Protein AF-A0A6B3UJF8-F1 (afdb_monomer)

Sequence (338 aa):
MAQHDQTGGELGIPAWPFEKPMLRPRAAAPSSARAKHLLMGGAALAVLAGAGLPNAAHAADCTSPTGQVVFDQNGGGGGDGGDYPAQGGDGDGGDAGGTINTSASNIAAGGACKSAVFATSNGGDGGDGGLGFTLFIPPFVIIPVGFGGDGGRGGDGGDIYLTTSGTLSASGEGGHGVHAQSLAGDGGDGGTGAGVYGEGGDGKRGGVGGDITLTNSATITTASDKGQGIFAHTSGGYGGSGGSGLGIGGVGGNGDGAGAGGAINIDHSGSITTQGRTANGILALSVGGFGGSGGAGGGLVAFGGDATSAGDGGAIDVDILAGGSITTNGQFSYGVLA

Radius of gyration: 27.99 Å; Cα contacts (8 Å, |Δi|>4): 1391; chains: 1; bounding box: 87×77×68 Å

Foldseek 3Di:
DDDDDDDDDDDDDDDDDDDDDDDDDDPDDPDDDDDDDDDDDDDDPPPPPVPDPDDPVLVVFQPDDDWEDEAFQEWEEWAAWEADEQETGETAEWAFFEEAADEDEDTADETAQGANYAYFGETYATYAWYKHEWDDDPPDDTRQKIETHETYEWYAWYEYHYEYAYEFEYEHALYESYEHETEIYAWYAWYWMDGQWTETHETAEIHATYEYEYEYAYEFEYEEANHAHYEAETEWHEWYAWYWGEHQWTETHATFEIYFTYEYAYHFQHEFEYEYAQHEHYEHDFYWYATYHWYWTDHVHTYTYYIDGTYYGYHYHHHQDHNGYFYYNYHPYYHYDD

Mean predicted aligned error: 11.88 Å

Structure (mmCIF, N/CA/C/O backbone):
data_AF-A0A6B3UJF8-F1
#
_entry.id   AF-A0A6B3UJF8-F1
#
loop_
_atom_site.group_PDB
_atom_site.id
_atom_site.type_symbol
_atom_site.label_atom_id
_atom_site.label_alt_id
_atom_site.label_comp_id
_atom_site.label_asym_id
_atom_site.label_entity_id
_atom_site.label_seq_id
_atom_site.pdbx_PDB_ins_code
_atom_site.Cartn_x
_atom_site.Cartn_y
_atom_site.Cartn_z
_atom_site.occupancy
_atom_site.B_iso_or_equiv
_atom_site.auth_seq_id
_atom_site.auth_comp_id
_atom_site.auth_asym_id
_atom_site.auth_atom_id
_atom_site.pdbx_PDB_model_num
ATOM 1 N N . MET A 1 1 ? 59.843 46.008 -26.573 1.00 35.56 1 MET A N 1
ATOM 2 C CA . MET A 1 1 ? 60.594 47.245 -26.275 1.00 35.56 1 MET A CA 1
ATOM 3 C C . MET A 1 1 ? 59.699 48.404 -26.707 1.00 35.56 1 MET A C 1
ATOM 5 O O . MET A 1 1 ? 59.365 48.411 -27.880 1.00 35.56 1 MET A O 1
ATOM 9 N N . ALA A 1 2 ? 59.277 49.260 -25.756 1.00 37.38 2 ALA A N 1
ATOM 10 C CA . ALA A 1 2 ? 58.422 50.472 -25.872 1.00 37.38 2 ALA A CA 1
ATOM 11 C C . ALA A 1 2 ? 56.983 50.253 -26.418 1.00 37.38 2 ALA A C 1
ATOM 13 O O . ALA A 1 2 ? 56.825 49.712 -27.502 1.00 37.38 2 ALA A O 1
ATOM 14 N N . GLN A 1 3 ? 55.864 50.460 -25.702 1.00 37.25 3 GLN A N 1
ATOM 15 C CA . GLN A 1 3 ? 55.293 51.631 -24.991 1.00 37.25 3 GLN A CA 1
ATOM 16 C C . GLN A 1 3 ? 55.113 52.910 -25.834 1.00 37.25 3 GLN A C 1
ATOM 18 O O . GLN A 1 3 ? 56.092 53.534 -26.226 1.00 37.25 3 GLN A O 1
ATOM 23 N N . HIS A 1 4 ? 53.843 53.301 -26.020 1.00 33.78 4 HIS A N 1
ATOM 24 C CA . HIS A 1 4 ? 53.339 54.644 -26.357 1.00 33.78 4 HIS A CA 1
ATOM 25 C C . HIS A 1 4 ? 51.843 54.657 -25.957 1.00 33.78 4 HIS A C 1
ATOM 27 O O . HIS A 1 4 ? 51.084 53.845 -26.476 1.00 33.78 4 HIS A O 1
ATOM 33 N N .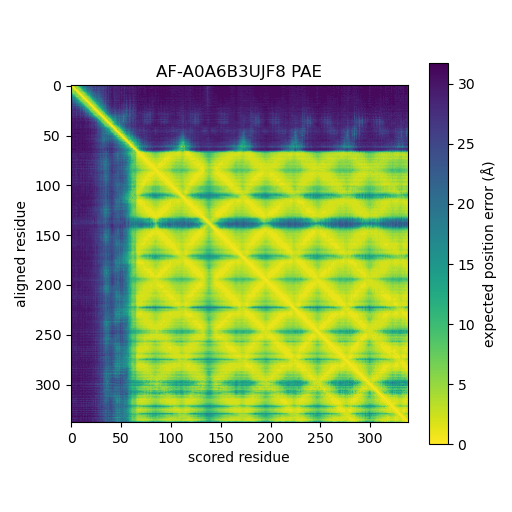 ASP A 1 5 ? 51.453 55.182 -24.796 1.00 38.47 5 ASP A N 1
ATOM 34 C CA . ASP A 1 5 ? 51.165 56.579 -24.405 1.00 38.47 5 ASP A CA 1
ATOM 35 C C . ASP A 1 5 ? 49.799 57.136 -24.876 1.00 38.47 5 ASP A C 1
ATOM 37 O O . ASP A 1 5 ? 49.281 56.788 -25.932 1.00 38.47 5 ASP A O 1
ATOM 41 N N . GLN A 1 6 ? 49.221 57.930 -23.975 1.00 41.66 6 GLN A N 1
ATOM 42 C CA . GLN A 1 6 ? 47.833 58.229 -23.642 1.00 41.66 6 GLN A CA 1
ATOM 43 C C . GLN A 1 6 ? 47.139 59.295 -24.507 1.00 41.66 6 GLN A C 1
ATOM 45 O O . GLN A 1 6 ? 47.772 60.051 -25.237 1.00 41.66 6 GLN A O 1
ATOM 50 N N . THR A 1 7 ? 45.813 59.384 -24.319 1.00 34.75 7 THR A N 1
ATOM 51 C CA . THR A 1 7 ? 44.902 60.560 -24.193 1.00 34.75 7 THR A CA 1
ATOM 52 C C . THR A 1 7 ? 43.546 60.119 -24.766 1.00 34.75 7 THR A C 1
ATOM 54 O O . THR A 1 7 ? 43.502 59.438 -25.779 1.00 34.75 7 THR A O 1
ATOM 57 N N . GLY A 1 8 ? 42.371 60.312 -24.175 1.00 31.80 8 GLY A N 1
ATOM 58 C CA . GLY A 1 8 ? 41.827 61.344 -23.302 1.00 31.80 8 GLY A CA 1
ATOM 59 C C . GLY A 1 8 ? 40.377 61.525 -23.784 1.00 31.80 8 GLY A C 1
ATOM 60 O O . GLY A 1 8 ? 40.161 61.728 -24.976 1.00 31.80 8 GLY A O 1
ATOM 61 N N . GLY A 1 9 ? 39.379 61.374 -22.910 1.00 31.27 9 GLY A N 1
ATOM 62 C CA . GLY A 1 9 ? 37.973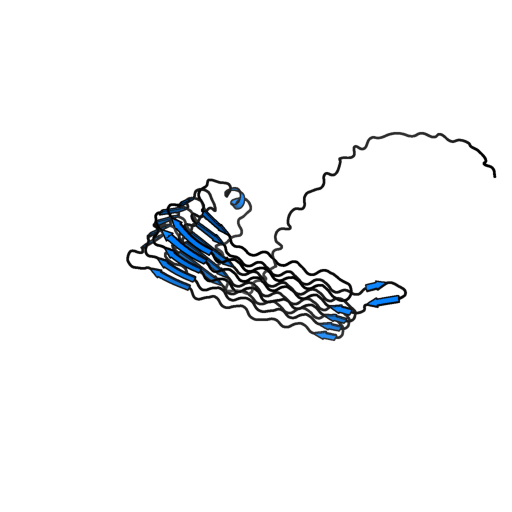 61.442 -23.318 1.00 31.27 9 GLY A CA 1
ATOM 63 C C . GLY A 1 9 ? 37.000 61.135 -22.186 1.00 31.27 9 GLY A C 1
ATOM 64 O O . GLY A 1 9 ? 36.412 60.059 -22.147 1.00 31.27 9 GLY A O 1
ATOM 65 N N . GLU A 1 10 ? 36.844 62.084 -21.263 1.00 36.00 10 GLU A N 1
ATOM 66 C CA . GLU A 1 10 ? 35.687 62.155 -20.369 1.00 36.00 10 GLU A CA 1
ATOM 67 C C . GLU A 1 10 ? 34.437 62.556 -21.165 1.00 36.00 10 GLU A C 1
ATOM 69 O O . GLU A 1 10 ? 34.414 63.617 -21.784 1.00 36.00 10 GLU A O 1
ATOM 74 N N . LEU A 1 11 ? 33.374 61.756 -21.078 1.00 34.41 11 LEU A N 1
ATOM 75 C CA . LEU A 1 11 ? 31.992 62.221 -21.201 1.00 34.41 11 LEU A CA 1
ATOM 76 C C . LEU A 1 11 ? 31.148 61.440 -20.191 1.00 34.41 11 LEU A C 1
ATOM 78 O O . LEU A 1 11 ? 30.863 60.258 -20.370 1.00 34.41 11 LEU A O 1
ATOM 82 N N . GLY A 1 12 ? 30.799 62.108 -19.093 1.00 32.91 12 GLY A N 1
ATOM 83 C CA . GLY A 1 12 ? 29.906 61.584 -18.068 1.00 32.91 12 GLY A CA 1
ATOM 84 C C . GLY A 1 12 ? 28.437 61.758 -18.436 1.00 32.91 12 GLY A C 1
ATOM 85 O O . GLY A 1 12 ? 28.049 62.818 -18.914 1.00 32.91 12 GLY A O 1
ATOM 86 N N . ILE A 1 13 ? 27.624 60.738 -18.145 1.00 33.88 13 ILE A N 1
ATOM 87 C CA . ILE A 1 13 ? 26.168 60.813 -17.923 1.00 33.88 13 ILE A CA 1
ATOM 88 C C . ILE A 1 13 ? 25.741 59.591 -17.057 1.00 33.88 13 ILE A C 1
ATOM 90 O O . ILE A 1 13 ? 26.514 58.642 -16.945 1.00 33.88 13 ILE A O 1
ATOM 94 N N . PRO A 1 14 ? 24.591 59.605 -16.353 1.00 35.28 14 PRO A N 1
ATOM 95 C CA . PRO A 1 14 ? 24.508 59.709 -14.897 1.00 35.28 14 PRO A CA 1
ATOM 96 C C . PRO A 1 14 ? 24.055 58.421 -14.182 1.00 35.28 14 PRO A C 1
ATOM 98 O O . PRO A 1 14 ? 23.428 57.534 -14.758 1.00 35.28 14 PRO A O 1
ATOM 101 N N . ALA A 1 15 ? 24.324 58.372 -12.875 1.00 34.62 15 ALA A N 1
ATOM 102 C CA . ALA A 1 15 ? 23.869 57.334 -11.958 1.00 34.62 15 ALA A CA 1
ATOM 103 C C . ALA A 1 15 ? 22.342 57.368 -11.750 1.00 34.62 15 ALA A C 1
ATOM 105 O O . ALA A 1 15 ? 21.788 58.395 -11.360 1.00 34.62 15 ALA A O 1
ATOM 106 N N . TRP A 1 16 ? 21.696 56.216 -11.939 1.00 28.45 16 TRP A N 1
ATOM 107 C CA . TRP A 1 16 ? 20.361 55.897 -11.424 1.00 28.45 16 TRP A CA 1
ATOM 108 C C . TRP A 1 16 ? 20.439 54.606 -10.593 1.00 28.45 16 TRP A C 1
ATOM 110 O O . TRP A 1 16 ? 21.170 53.688 -10.978 1.00 28.45 16 TRP A O 1
ATOM 120 N N . PRO A 1 17 ? 19.728 54.516 -9.455 1.00 32.75 17 PRO A N 1
ATOM 121 C CA . PRO A 1 17 ? 19.852 53.404 -8.527 1.00 32.75 17 PRO A CA 1
ATOM 122 C C . PRO A 1 17 ? 18.896 52.275 -8.923 1.00 32.75 17 PRO A C 1
ATOM 124 O O . PRO A 1 17 ? 17.692 52.483 -9.030 1.00 32.75 17 PRO A O 1
ATOM 127 N N . PHE A 1 18 ? 19.418 51.062 -9.085 1.00 30.88 18 PHE A N 1
ATOM 128 C CA . PHE A 1 18 ? 18.611 49.852 -8.953 1.00 30.88 18 PHE A CA 1
ATOM 129 C C . PHE A 1 18 ? 19.184 49.023 -7.810 1.00 30.88 18 PHE A C 1
ATOM 131 O O . PHE A 1 18 ? 20.280 48.465 -7.892 1.00 30.88 18 PHE A O 1
ATOM 138 N N . GLU A 1 19 ? 18.430 49.002 -6.716 1.00 32.12 19 GLU A N 1
ATOM 139 C CA . GLU A 1 19 ? 18.586 48.070 -5.611 1.00 32.12 19 GLU A CA 1
ATOM 140 C C . GLU A 1 19 ? 18.582 46.636 -6.157 1.00 32.12 19 GLU A C 1
ATOM 142 O O . GLU A 1 19 ? 17.655 46.217 -6.850 1.00 32.12 19 GLU A O 1
ATOM 147 N N . LYS A 1 20 ? 19.628 45.867 -5.848 1.00 33.31 20 LYS A N 1
ATOM 148 C CA . LYS A 1 20 ? 19.619 44.411 -6.007 1.00 33.31 20 LYS A CA 1
ATOM 149 C C . LYS A 1 20 ? 18.986 43.801 -4.754 1.00 33.31 20 LYS A C 1
ATOM 151 O O . LYS A 1 20 ? 19.638 43.832 -3.708 1.00 33.31 20 LYS A O 1
ATOM 156 N N . PRO A 1 21 ? 17.798 43.180 -4.811 1.00 29.88 21 PRO A N 1
ATOM 157 C CA . PRO A 1 21 ? 17.420 42.237 -3.777 1.00 29.88 21 PRO A CA 1
ATOM 158 C C . PRO A 1 21 ? 18.241 40.957 -3.967 1.00 29.88 21 PRO A C 1
ATOM 160 O O . PRO A 1 21 ? 18.211 40.312 -5.015 1.00 29.88 21 PRO A O 1
ATOM 163 N N . MET A 1 22 ? 19.012 40.612 -2.937 1.00 29.81 22 MET A N 1
ATOM 164 C CA . MET A 1 22 ? 19.680 39.323 -2.805 1.00 29.81 22 MET A CA 1
ATOM 165 C C . MET A 1 22 ? 18.639 38.201 -2.922 1.00 29.81 22 MET A C 1
ATOM 167 O O . MET A 1 22 ? 17.768 38.064 -2.062 1.00 29.81 22 MET A O 1
ATOM 171 N N . LEU A 1 23 ? 18.736 37.389 -3.976 1.00 29.97 23 LEU A N 1
ATOM 172 C CA . LEU A 1 23 ? 18.039 36.109 -4.065 1.00 29.97 23 LEU A CA 1
ATOM 173 C C . LEU A 1 23 ? 18.570 35.207 -2.947 1.00 29.97 23 LEU A C 1
ATOM 175 O O . LEU A 1 23 ? 19.692 34.708 -3.007 1.00 29.97 23 LEU A O 1
ATOM 179 N N . ARG A 1 24 ? 17.763 35.026 -1.901 1.00 36.66 24 ARG A N 1
ATOM 180 C CA . ARG A 1 24 ? 17.945 33.932 -0.945 1.00 36.66 24 ARG A CA 1
ATOM 181 C C . ARG A 1 24 ? 17.675 32.612 -1.684 1.00 36.66 24 ARG A C 1
ATOM 183 O O . ARG A 1 24 ? 16.728 32.574 -2.473 1.00 36.66 24 ARG A O 1
ATOM 190 N N . PRO A 1 25 ? 18.447 31.539 -1.445 1.00 27.16 25 PRO A N 1
ATOM 191 C CA . PRO A 1 25 ? 18.150 30.240 -2.032 1.00 27.16 25 PRO A CA 1
ATOM 192 C C . PRO A 1 25 ? 16.781 29.775 -1.529 1.00 27.16 25 PRO A C 1
ATOM 194 O O . PRO A 1 25 ? 16.538 29.671 -0.326 1.00 27.16 25 PRO A O 1
ATOM 197 N N . ARG A 1 26 ? 15.858 29.564 -2.468 1.00 30.34 26 ARG A N 1
ATOM 198 C CA . ARG A 1 26 ? 14.539 28.996 -2.204 1.00 30.34 26 ARG A CA 1
ATOM 199 C C . ARG A 1 26 ? 14.758 27.506 -1.955 1.00 30.34 26 ARG A C 1
ATOM 201 O O . ARG A 1 26 ? 15.215 26.802 -2.849 1.00 30.34 26 ARG A O 1
ATOM 208 N N . ALA A 1 27 ? 14.498 27.067 -0.727 1.00 28.41 27 ALA A N 1
ATOM 209 C CA . ALA A 1 27 ? 14.476 25.658 -0.365 1.00 28.41 27 ALA A CA 1
ATOM 210 C C . ALA A 1 27 ? 13.565 24.887 -1.335 1.00 28.41 27 ALA A C 1
ATOM 212 O O . ALA A 1 27 ? 12.480 25.366 -1.681 1.00 28.41 27 ALA A O 1
ATOM 213 N N . ALA A 1 28 ? 14.042 23.731 -1.793 1.00 27.77 28 ALA A N 1
ATOM 214 C CA . ALA A 1 28 ? 13.289 22.804 -2.619 1.00 27.77 28 ALA A CA 1
ATOM 215 C C . ALA A 1 28 ? 12.009 22.383 -1.882 1.00 27.77 28 ALA A C 1
ATOM 217 O O . ALA A 1 28 ? 12.064 21.909 -0.748 1.00 27.77 28 ALA A O 1
ATOM 218 N N . ALA A 1 29 ? 10.861 22.597 -2.520 1.00 25.03 29 ALA A N 1
ATOM 219 C CA . ALA A 1 29 ? 9.601 21.997 -2.108 1.00 25.03 29 ALA A CA 1
ATOM 220 C C . ALA A 1 29 ? 9.481 20.623 -2.794 1.00 25.03 29 ALA A C 1
ATOM 222 O O . ALA A 1 29 ? 9.781 20.548 -3.988 1.00 25.03 29 ALA A O 1
ATOM 223 N N . PRO A 1 30 ? 9.051 19.560 -2.092 1.00 27.45 30 PRO A N 1
ATOM 224 C CA . PRO A 1 30 ? 8.770 18.274 -2.722 1.00 27.45 30 PRO A CA 1
ATOM 225 C C . PRO A 1 30 ? 7.595 18.426 -3.698 1.00 27.45 30 PRO A C 1
ATOM 227 O O . PRO A 1 30 ? 6.586 19.064 -3.383 1.00 27.45 30 PRO A O 1
ATOM 230 N N . SER A 1 31 ? 7.743 17.888 -4.907 1.00 29.23 31 SER A N 1
ATOM 231 C CA . SER A 1 31 ? 6.734 17.944 -5.962 1.00 29.23 31 SER A CA 1
ATOM 232 C C . SER A 1 31 ? 5.552 17.042 -5.616 1.00 29.23 31 SER A C 1
ATOM 234 O O . SER A 1 31 ? 5.592 15.829 -5.793 1.00 29.23 31 SER A O 1
ATOM 236 N N . SER A 1 32 ? 4.480 17.652 -5.125 1.00 33.41 32 SER A N 1
ATOM 237 C CA . SER A 1 32 ? 3.190 17.010 -4.903 1.00 33.41 32 SER A CA 1
ATOM 238 C C . SER A 1 32 ? 2.521 16.598 -6.222 1.00 33.41 32 SER A C 1
ATOM 240 O O . SER A 1 32 ? 2.319 17.442 -7.096 1.00 33.41 32 SER A O 1
ATOM 242 N N . ALA A 1 33 ? 2.110 15.330 -6.284 1.00 31.91 33 ALA A N 1
ATOM 243 C CA . ALA A 1 33 ? 0.910 14.799 -6.935 1.00 31.91 33 ALA A CA 1
ATOM 244 C C . ALA A 1 33 ? 0.575 15.314 -8.352 1.00 31.91 33 ALA A C 1
ATOM 246 O O . ALA A 1 33 ? -0.112 16.323 -8.529 1.00 31.91 33 ALA A O 1
ATOM 247 N N . ARG A 1 34 ? 0.926 14.528 -9.378 1.00 34.94 34 ARG A N 1
ATOM 248 C CA . ARG A 1 34 ? 0.220 14.564 -10.667 1.00 34.94 34 ARG A CA 1
ATOM 249 C C . ARG A 1 34 ? -0.894 13.521 -10.669 1.00 34.94 34 ARG A C 1
ATOM 251 O O . ARG A 1 34 ? -0.643 12.326 -10.734 1.00 34.94 34 ARG A O 1
ATOM 258 N N . ALA A 1 35 ? -2.131 14.007 -10.638 1.00 27.58 35 ALA A N 1
ATOM 259 C CA . ALA A 1 35 ? -3.328 13.229 -10.918 1.00 27.58 35 ALA A CA 1
ATOM 260 C C . ALA A 1 35 ? -3.233 12.590 -12.320 1.00 27.58 35 ALA A C 1
ATOM 262 O O . ALA A 1 35 ? -3.286 13.302 -13.328 1.00 27.58 35 ALA A O 1
ATOM 263 N N . LYS A 1 36 ? -3.086 11.259 -12.393 1.00 35.88 36 LYS A N 1
ATOM 264 C CA . LYS A 1 36 ? -3.264 10.500 -13.640 1.00 35.88 36 LYS A CA 1
ATOM 265 C C . LYS A 1 36 ? -4.767 10.492 -13.992 1.00 35.88 36 LYS A C 1
ATOM 267 O O . LYS A 1 36 ? -5.641 10.324 -13.144 1.00 35.88 36 LYS A O 1
ATOM 272 N N . HIS A 1 37 ? -5.049 10.801 -15.253 1.00 31.17 37 HIS A N 1
ATOM 273 C CA . HIS A 1 37 ? -6.360 11.096 -15.831 1.00 31.17 37 HIS A CA 1
ATOM 274 C C . HIS A 1 37 ? -7.172 9.794 -15.997 1.00 31.17 37 HIS A C 1
ATOM 276 O O . HIS A 1 37 ? -6.866 8.987 -16.869 1.00 31.17 37 HIS A O 1
ATOM 282 N N . LEU A 1 38 ? -8.196 9.574 -15.165 1.00 28.56 38 LEU A N 1
ATOM 283 C CA . LEU A 1 38 ? -9.074 8.399 -15.233 1.00 28.56 38 LEU A CA 1
ATOM 284 C C . LEU A 1 38 ? -10.235 8.673 -16.212 1.00 28.56 38 LEU A C 1
ATOM 286 O O . LEU A 1 38 ? -11.194 9.363 -15.861 1.00 28.56 38 LEU A O 1
ATOM 290 N N . LEU A 1 39 ? -10.162 8.163 -17.448 1.00 30.22 39 LEU A N 1
ATOM 291 C CA . LEU A 1 39 ? -11.328 8.130 -18.342 1.00 30.22 39 LEU A CA 1
ATOM 292 C C . LEU A 1 39 ? -12.271 7.004 -17.897 1.00 30.22 39 LEU A C 1
ATOM 294 O O . LEU A 1 39 ? -11.939 5.825 -17.974 1.00 30.22 39 LEU A O 1
ATOM 298 N N . MET A 1 40 ? -13.459 7.388 -17.434 1.00 32.28 40 MET A N 1
ATOM 299 C CA . MET A 1 40 ? -14.528 6.485 -17.017 1.00 32.28 40 MET A CA 1
ATOM 300 C C . MET A 1 40 ? -15.116 5.686 -18.192 1.00 32.28 40 MET A C 1
ATOM 302 O O . MET A 1 40 ? -15.674 6.260 -19.127 1.00 32.28 40 MET A O 1
ATOM 306 N N . GLY A 1 41 ? -15.094 4.359 -18.066 1.00 25.98 41 GLY A N 1
ATOM 307 C CA . GLY A 1 41 ? -16.077 3.439 -18.640 1.00 25.98 41 GLY A CA 1
ATOM 308 C C . GLY A 1 41 ? -16.967 2.917 -17.509 1.00 25.98 41 GLY A C 1
ATOM 309 O O . GLY A 1 41 ? -16.467 2.536 -16.457 1.00 25.98 41 GLY A O 1
ATOM 310 N N . GLY A 1 42 ? -18.284 3.008 -17.683 1.00 30.09 42 GLY A N 1
ATOM 311 C CA . GLY A 1 42 ? -19.281 2.961 -16.612 1.00 30.09 42 GLY A CA 1
ATOM 312 C C . GLY A 1 42 ? -19.359 1.682 -15.762 1.00 30.09 42 GLY A C 1
ATOM 313 O O . GLY A 1 42 ? -19.147 0.574 -16.239 1.00 30.09 42 GLY A O 1
ATOM 314 N N . ALA A 1 43 ? -19.830 1.902 -14.526 1.00 30.53 43 ALA A N 1
ATOM 315 C CA . ALA A 1 43 ? -20.593 0.983 -13.667 1.00 30.53 43 ALA A CA 1
ATOM 316 C C . ALA A 1 43 ? -19.891 0.114 -12.595 1.00 30.53 43 ALA A C 1
ATOM 318 O O . ALA A 1 43 ? -20.559 -0.752 -12.038 1.00 30.53 43 ALA A O 1
ATOM 319 N N . ALA A 1 44 ? -18.646 0.398 -12.183 1.00 29.05 44 ALA A N 1
ATOM 320 C CA . ALA A 1 44 ? -18.027 -0.296 -11.029 1.00 29.05 44 ALA A CA 1
ATOM 321 C C . ALA A 1 44 ? -17.553 0.598 -9.856 1.00 29.05 44 ALA A C 1
ATOM 323 O O . ALA A 1 44 ? -17.102 0.080 -8.841 1.00 29.05 44 ALA A O 1
ATOM 324 N N . LEU A 1 45 ? -17.687 1.930 -9.926 1.00 32.88 45 LEU A N 1
ATOM 325 C CA . LEU A 1 45 ? -17.067 2.852 -8.954 1.00 32.88 45 LEU A CA 1
ATOM 326 C C . LEU A 1 45 ? -18.086 3.704 -8.175 1.00 32.88 45 LEU A C 1
ATOM 328 O O . LEU A 1 45 ? -18.049 4.930 -8.218 1.00 32.88 45 LEU A O 1
ATOM 332 N N . ALA A 1 46 ? -19.015 3.061 -7.465 1.00 26.14 46 ALA A N 1
ATOM 333 C CA . ALA A 1 46 ? -19.955 3.750 -6.566 1.00 26.14 46 ALA A CA 1
ATOM 334 C C . ALA A 1 46 ? -19.777 3.396 -5.075 1.00 26.14 46 ALA A C 1
ATOM 336 O O . ALA A 1 46 ? -20.480 3.952 -4.238 1.00 26.14 46 ALA A O 1
ATOM 337 N N . VAL A 1 47 ? -18.815 2.533 -4.723 1.00 31.14 47 VAL A N 1
ATOM 338 C CA . VAL A 1 47 ? -18.536 2.159 -3.319 1.00 31.14 47 VAL A CA 1
ATOM 339 C C . VAL A 1 47 ? -17.368 2.963 -2.714 1.00 31.14 47 VAL A C 1
ATOM 341 O O . VAL A 1 47 ? -17.308 3.131 -1.503 1.00 31.14 47 VAL A O 1
ATOM 344 N N . LEU A 1 48 ? -16.507 3.585 -3.535 1.00 33.22 48 LEU A N 1
ATOM 345 C CA . LEU A 1 48 ? -15.373 4.409 -3.070 1.00 33.22 48 LEU A CA 1
ATOM 346 C C . LEU A 1 48 ? -15.622 5.931 -3.042 1.00 33.22 48 LEU A C 1
ATOM 348 O O . LEU A 1 48 ? -14.746 6.694 -2.639 1.00 33.22 48 LEU A O 1
ATOM 352 N N . ALA A 1 49 ? -16.821 6.412 -3.385 1.00 29.47 49 ALA A N 1
ATOM 353 C CA . ALA A 1 49 ? -17.130 7.852 -3.398 1.00 29.47 49 ALA A CA 1
ATOM 354 C C . ALA A 1 49 ? -17.254 8.502 -1.994 1.00 29.47 49 ALA A C 1
ATOM 356 O O . ALA A 1 49 ? -17.631 9.667 -1.879 1.00 29.47 49 ALA A O 1
ATOM 357 N N . GLY A 1 50 ? -16.934 7.771 -0.919 1.00 28.45 50 GLY A N 1
ATOM 358 C CA . GLY A 1 50 ? -16.829 8.301 0.446 1.00 28.45 50 GLY A CA 1
ATOM 359 C C . GLY A 1 50 ? -15.450 8.875 0.804 1.00 28.45 50 GLY A C 1
ATOM 360 O O . GLY A 1 50 ? -15.353 9.672 1.740 1.00 28.45 50 GLY A O 1
ATOM 361 N N . ALA A 1 51 ? -14.401 8.534 0.047 1.00 35.25 51 ALA A N 1
ATOM 362 C CA . ALA A 1 51 ? -13.052 9.075 0.213 1.00 35.25 51 ALA A CA 1
ATOM 363 C C . ALA A 1 51 ? -12.836 10.258 -0.743 1.00 35.25 51 ALA A C 1
ATOM 365 O O . ALA A 1 51 ? -12.019 10.220 -1.659 1.00 35.25 51 ALA A O 1
ATOM 366 N N . GLY A 1 52 ? -13.617 11.326 -0.559 1.00 28.36 52 GLY A N 1
ATOM 367 C CA . GLY A 1 52 ? -13.283 12.604 -1.178 1.00 28.36 52 GLY A CA 1
ATOM 368 C C . GLY A 1 52 ? -11.890 13.023 -0.711 1.00 28.36 52 GLY A C 1
ATOM 369 O O . GLY A 1 52 ? -11.664 13.106 0.497 1.00 28.36 52 GLY A O 1
ATOM 370 N N . LEU A 1 53 ? -10.979 13.271 -1.660 1.00 33.44 53 LEU A N 1
ATOM 371 C CA . LEU A 1 53 ? -9.723 13.977 -1.407 1.00 33.44 53 LEU A CA 1
ATOM 372 C C . LEU A 1 53 ? -10.049 15.174 -0.502 1.00 33.44 53 LEU A C 1
ATOM 374 O O . LEU A 1 53 ? -10.919 15.972 -0.874 1.00 33.44 53 LEU A O 1
ATOM 378 N N . PRO A 1 54 ? -9.459 15.280 0.700 1.00 38.34 54 PRO A N 1
ATOM 379 C CA . PRO A 1 54 ? -9.805 16.354 1.610 1.00 38.34 54 PRO A CA 1
ATOM 380 C C . PRO A 1 54 ? -9.524 17.679 0.904 1.00 38.34 54 PRO A C 1
ATOM 382 O O . PRO A 1 54 ? -8.385 17.980 0.549 1.00 38.34 54 PRO A O 1
ATOM 385 N N . ASN A 1 55 ? -10.570 18.479 0.676 1.00 34.81 55 ASN A N 1
ATOM 386 C CA . ASN A 1 55 ? -10.390 19.870 0.275 1.00 34.81 55 ASN A CA 1
ATOM 387 C C . ASN A 1 55 ? -9.432 20.524 1.280 1.00 34.81 55 ASN A C 1
ATOM 389 O O . ASN A 1 55 ? -9.504 20.226 2.470 1.00 34.81 55 ASN A O 1
ATOM 393 N N . ALA A 1 56 ? -8.565 21.430 0.823 1.00 35.94 56 ALA A N 1
ATOM 394 C CA . ALA A 1 56 ? -7.492 22.051 1.613 1.00 35.94 56 ALA A CA 1
ATOM 395 C C . ALA A 1 56 ? -7.928 22.685 2.961 1.00 35.94 56 ALA A C 1
ATOM 397 O O . ALA A 1 56 ? -7.083 22.969 3.803 1.00 35.94 56 ALA A O 1
ATOM 398 N N . ALA A 1 57 ? -9.233 22.867 3.192 1.00 38.44 57 ALA A N 1
ATOM 399 C CA . ALA A 1 57 ? -9.810 23.246 4.481 1.00 38.44 57 ALA A CA 1
ATOM 400 C C . ALA A 1 57 ? -9.786 22.119 5.544 1.00 38.44 57 ALA A C 1
ATOM 402 O O . ALA A 1 57 ? -9.647 22.416 6.721 1.00 38.44 57 ALA A O 1
ATOM 403 N N . HIS A 1 58 ? -9.873 20.842 5.154 1.00 43.97 58 HIS A N 1
ATOM 404 C CA . HIS A 1 58 ? -9.910 19.685 6.066 1.00 43.97 58 HIS A CA 1
ATOM 405 C C . HIS A 1 58 ? -8.514 19.300 6.595 1.00 43.97 58 HIS A C 1
ATOM 407 O O . HIS A 1 58 ? -8.384 18.767 7.689 1.00 43.97 58 HIS A O 1
ATOM 413 N N . ALA A 1 59 ? -7.452 19.603 5.838 1.00 42.91 59 ALA A N 1
ATOM 414 C CA . ALA A 1 59 ? -6.069 19.359 6.256 1.00 42.91 59 ALA A CA 1
ATOM 415 C C . ALA A 1 59 ? -5.583 20.344 7.342 1.00 42.91 59 ALA A C 1
ATOM 417 O O . ALA A 1 59 ? -4.644 20.036 8.074 1.00 42.91 59 ALA A O 1
ATOM 418 N N . ALA A 1 60 ? -6.220 21.516 7.458 1.00 44.44 60 ALA A N 1
ATOM 419 C CA . ALA A 1 60 ? -5.861 22.544 8.435 1.00 44.44 60 ALA A CA 1
ATOM 420 C C . ALA A 1 60 ? -6.359 22.240 9.865 1.00 44.44 60 ALA A C 1
ATOM 422 O O . ALA A 1 60 ? -5.783 22.765 10.813 1.00 44.44 60 ALA A O 1
ATOM 423 N N . ASP A 1 61 ? -7.364 21.369 10.035 1.00 49.34 61 ASP A N 1
ATOM 424 C CA . ASP A 1 61 ? -7.942 21.020 11.347 1.00 49.34 61 ASP A CA 1
ATOM 425 C C . ASP A 1 61 ? -7.217 19.865 12.068 1.00 49.34 61 ASP A C 1
ATOM 427 O O . ASP A 1 61 ? -7.439 19.634 13.258 1.00 49.34 61 ASP A O 1
ATOM 431 N N . CYS A 1 62 ? -6.295 19.149 11.410 1.00 58.59 62 CYS A N 1
ATOM 432 C CA . CYS A 1 62 ? -5.596 18.001 12.011 1.00 58.59 62 CYS A CA 1
ATOM 433 C C . CYS A 1 62 ? -4.442 18.396 12.984 1.00 58.59 62 CYS A C 1
ATOM 435 O O . CYS A 1 62 ? -3.599 17.555 13.322 1.00 58.59 62 CYS A O 1
ATOM 437 N N . THR A 1 63 ? -4.351 19.658 13.439 1.00 53.62 63 THR A N 1
ATOM 438 C CA . THR A 1 63 ? -3.198 20.220 14.180 1.00 53.62 63 THR A CA 1
ATOM 439 C C . THR A 1 63 ? -3.352 20.283 15.721 1.00 53.62 63 THR A C 1
ATOM 441 O O . THR A 1 63 ? -2.920 21.269 16.315 1.00 53.62 63 THR A O 1
ATOM 444 N N . SER A 1 64 ? -3.845 19.204 16.374 1.00 49.84 64 SER A N 1
ATOM 445 C CA . SER A 1 64 ? -3.800 18.869 17.846 1.00 49.84 64 SER A CA 1
ATOM 446 C C . SER A 1 64 ? -5.137 19.022 18.638 1.00 49.84 64 SER A C 1
ATOM 448 O O . SER A 1 64 ? -5.912 19.906 18.275 1.00 49.84 64 SER A O 1
ATOM 450 N N . PRO A 1 65 ? -5.463 18.195 19.687 1.00 54.31 65 PRO A N 1
ATOM 451 C CA . PRO A 1 65 ? -4.564 17.633 20.719 1.00 54.31 65 PRO A CA 1
ATOM 452 C C . PRO A 1 65 ? -4.396 16.097 20.827 1.00 54.31 65 PRO A C 1
ATOM 454 O O . PRO A 1 65 ? -5.369 15.378 20.957 1.00 54.31 65 PRO A O 1
ATOM 457 N N . THR A 1 66 ? -3.124 15.667 20.909 1.00 71.25 66 THR A N 1
ATOM 458 C CA . THR A 1 66 ? -2.475 14.565 21.685 1.00 71.25 66 THR A CA 1
ATOM 459 C C . THR A 1 66 ? -3.198 13.245 22.026 1.00 71.25 66 THR A C 1
ATOM 461 O O . THR A 1 66 ? -4.323 13.234 22.515 1.00 71.25 66 THR A O 1
ATOM 464 N N . GLY A 1 67 ? -2.447 12.133 21.942 1.00 77.69 67 GLY A N 1
ATOM 465 C CA . GLY A 1 67 ? -2.783 10.840 22.567 1.00 77.69 67 GLY A CA 1
ATOM 466 C C . GLY A 1 67 ? -2.654 9.621 21.649 1.00 77.69 67 GLY A C 1
ATOM 467 O O . GLY A 1 67 ? -2.582 8.504 22.145 1.00 77.69 67 GLY A O 1
ATOM 468 N N . GLN A 1 68 ? -2.581 9.829 20.331 1.00 90.25 68 GLN A N 1
ATOM 469 C CA . GLN A 1 68 ? -2.383 8.763 19.344 1.00 90.25 68 GLN A CA 1
ATOM 470 C C . GLN A 1 68 ? -1.067 8.011 19.584 1.00 90.25 68 GLN A C 1
ATOM 472 O O . GLN A 1 68 ? -0.007 8.630 19.693 1.00 90.25 68 GLN A O 1
ATOM 477 N N . VAL A 1 69 ? -1.135 6.680 19.599 1.00 91.88 69 VAL A N 1
ATOM 478 C CA . VAL A 1 69 ? 0.039 5.803 19.548 1.00 91.88 69 VAL A CA 1
ATOM 479 C C . VAL A 1 69 ? 0.293 5.416 18.097 1.00 91.88 69 VAL A C 1
ATOM 481 O O . VAL A 1 69 ? -0.614 4.930 17.420 1.00 91.88 69 VAL A O 1
ATOM 484 N N . VAL A 1 70 ? 1.521 5.646 17.633 1.00 92.81 70 VAL A N 1
ATOM 485 C CA . VAL A 1 70 ? 1.946 5.380 16.255 1.00 92.81 70 VAL A CA 1
ATOM 486 C C . VAL A 1 70 ? 2.961 4.243 16.239 1.00 92.81 70 VAL A C 1
ATOM 488 O O . VAL A 1 70 ? 3.956 4.288 16.962 1.00 92.81 70 VAL A O 1
ATOM 491 N N . PHE A 1 71 ? 2.709 3.254 15.389 1.00 94.19 71 PHE A N 1
ATOM 492 C CA . PHE A 1 71 ? 3.656 2.222 14.995 1.00 94.19 71 PHE A CA 1
ATOM 493 C C . PHE A 1 71 ? 3.897 2.382 13.496 1.00 94.19 71 PHE A C 1
ATOM 495 O O . PHE A 1 71 ? 2.979 2.189 12.705 1.00 94.19 71 PHE A O 1
ATOM 502 N N . ASP A 1 72 ? 5.106 2.776 13.120 1.00 94.88 72 ASP A N 1
ATOM 503 C CA . ASP A 1 72 ? 5.478 3.019 11.729 1.00 94.88 72 ASP A CA 1
ATOM 504 C C . ASP A 1 72 ? 6.689 2.151 11.390 1.00 94.88 72 ASP A C 1
ATOM 506 O O . ASP A 1 72 ? 7.711 2.221 12.077 1.00 94.88 72 ASP A O 1
ATOM 510 N N . GLN A 1 73 ? 6.527 1.298 10.384 1.00 96.06 73 GLN A N 1
ATOM 511 C CA . GLN A 1 73 ? 7.567 0.432 9.840 1.00 96.06 73 GLN A CA 1
ATOM 512 C C . GLN A 1 73 ? 7.595 0.509 8.309 1.00 96.06 73 GLN A C 1
ATOM 514 O O . GLN A 1 73 ? 7.800 -0.499 7.640 1.00 96.06 73 GLN A O 1
ATOM 519 N N . ASN A 1 74 ? 7.339 1.686 7.743 1.00 96.56 74 ASN A N 1
ATOM 520 C CA . ASN A 1 74 ? 7.323 1.863 6.295 1.00 96.56 74 ASN A CA 1
ATOM 521 C C . ASN A 1 74 ? 8.723 1.667 5.670 1.00 96.56 74 ASN A C 1
ATOM 523 O O . ASN A 1 74 ? 9.726 2.140 6.213 1.00 96.56 74 ASN A O 1
ATOM 527 N N . GLY A 1 75 ? 8.775 0.994 4.520 1.00 95.81 75 GLY A N 1
ATOM 528 C CA . GLY A 1 75 ? 9.961 0.847 3.678 1.00 95.81 75 GLY A CA 1
ATOM 529 C C . GLY A 1 75 ? 10.306 2.131 2.914 1.00 95.81 75 GLY A C 1
ATOM 530 O O . GLY A 1 75 ? 9.463 3.009 2.713 1.00 95.81 75 GLY A O 1
ATOM 531 N N . GLY A 1 76 ? 11.570 2.263 2.507 1.00 96.69 76 GLY A N 1
ATOM 532 C CA . GLY A 1 76 ? 12.040 3.330 1.625 1.00 96.69 76 GLY A CA 1
ATOM 533 C C . GLY A 1 76 ? 11.726 3.051 0.155 1.00 96.69 76 GLY A C 1
ATOM 534 O O . GLY A 1 76 ? 11.700 1.903 -0.275 1.00 96.69 76 GLY A O 1
ATOM 535 N N . GLY A 1 77 ? 11.491 4.108 -0.624 1.00 97.12 77 GLY A N 1
ATOM 536 C CA . GLY A 1 77 ? 11.360 3.990 -2.078 1.00 97.12 77 GLY A CA 1
ATOM 537 C C . GLY A 1 77 ? 12.705 3.735 -2.763 1.00 97.12 77 GLY A C 1
ATOM 538 O O . GLY A 1 77 ? 13.753 4.153 -2.260 1.00 97.12 77 GLY A O 1
ATOM 539 N N . GLY A 1 78 ? 12.655 3.081 -3.919 1.00 96.88 78 GLY A N 1
ATOM 540 C CA . GLY A 1 78 ? 13.783 2.924 -4.826 1.00 96.88 78 GLY A CA 1
ATOM 541 C C . GLY A 1 78 ? 14.165 4.243 -5.501 1.00 96.88 78 GLY A C 1
ATOM 542 O O . GLY A 1 78 ? 13.351 5.156 -5.637 1.00 96.88 78 GLY A O 1
ATOM 543 N N . GLY A 1 79 ? 15.432 4.367 -5.892 1.00 97.81 79 GLY A N 1
ATOM 544 C CA . GLY A 1 79 ? 15.917 5.482 -6.698 1.00 97.81 79 GLY A CA 1
ATOM 545 C C . GLY A 1 79 ? 15.633 5.283 -8.184 1.00 97.81 79 GLY A C 1
ATOM 546 O O . GLY A 1 79 ? 15.682 4.162 -8.684 1.00 97.81 79 GLY A O 1
ATOM 547 N N . ASP A 1 80 ? 15.382 6.380 -8.893 1.00 98.31 80 ASP A N 1
ATOM 548 C CA . ASP A 1 80 ? 15.201 6.350 -10.344 1.00 98.31 80 ASP A CA 1
ATOM 549 C C . ASP A 1 80 ? 16.525 6.095 -11.072 1.00 98.31 80 ASP A C 1
ATOM 551 O O . ASP A 1 80 ? 17.602 6.567 -10.679 1.00 98.31 80 ASP A O 1
ATOM 555 N N . GLY A 1 81 ? 16.413 5.401 -12.195 1.00 97.38 81 GLY A N 1
ATOM 556 C CA . GLY A 1 81 ? 17.485 5.183 -13.138 1.00 97.38 81 GLY A CA 1
ATOM 557 C C . GLY A 1 81 ? 17.936 6.471 -13.825 1.00 97.38 81 GLY A C 1
ATOM 558 O O . GLY A 1 81 ? 17.161 7.384 -14.106 1.00 97.38 81 GLY A O 1
ATOM 559 N N . GLY A 1 82 ? 19.235 6.559 -14.105 1.00 97.62 82 GLY A N 1
ATOM 560 C CA . GLY A 1 82 ? 19.823 7.731 -14.748 1.00 97.62 82 GLY A CA 1
ATOM 561 C C . GLY A 1 82 ? 19.620 7.769 -16.263 1.00 97.62 82 GLY A C 1
ATOM 562 O O . GLY A 1 82 ? 19.569 6.744 -16.937 1.00 97.62 82 GLY A O 1
ATOM 563 N N . ASP A 1 83 ? 19.610 8.973 -16.820 1.00 97.75 83 ASP A N 1
ATOM 564 C CA . ASP A 1 83 ? 19.515 9.177 -18.262 1.00 97.75 83 ASP A CA 1
ATOM 565 C C . ASP A 1 83 ? 20.896 9.144 -18.908 1.00 97.75 83 ASP A C 1
ATOM 567 O O . ASP A 1 83 ? 21.748 9.992 -18.609 1.00 97.75 83 ASP A O 1
ATOM 571 N N . TYR A 1 84 ? 21.118 8.224 -19.848 1.00 94.19 84 TYR A N 1
ATOM 572 C CA . TYR A 1 84 ? 22.409 8.129 -20.522 1.00 94.19 84 TYR A CA 1
ATOM 573 C C . TYR A 1 84 ? 22.297 7.907 -22.033 1.00 94.19 84 TYR A C 1
ATOM 575 O O . TYR A 1 84 ? 21.309 7.383 -22.556 1.00 94.19 84 TYR A O 1
ATOM 583 N N . PRO A 1 85 ? 23.348 8.293 -22.780 1.00 93.38 85 PRO A N 1
ATOM 584 C CA . PRO A 1 85 ? 23.490 7.884 -24.162 1.00 93.38 85 PRO A CA 1
ATOM 585 C C . PRO A 1 85 ? 23.435 6.363 -24.304 1.00 93.38 85 PRO A C 1
ATOM 587 O O . PRO A 1 85 ? 24.082 5.645 -23.544 1.00 93.38 85 PRO A O 1
ATOM 590 N N . ALA A 1 86 ? 22.747 5.889 -25.338 1.00 91.94 86 ALA A N 1
ATOM 591 C CA . ALA A 1 86 ? 22.514 4.478 -25.645 1.00 91.94 86 ALA A CA 1
ATOM 592 C C . ALA A 1 86 ? 21.612 3.726 -24.661 1.00 91.94 86 ALA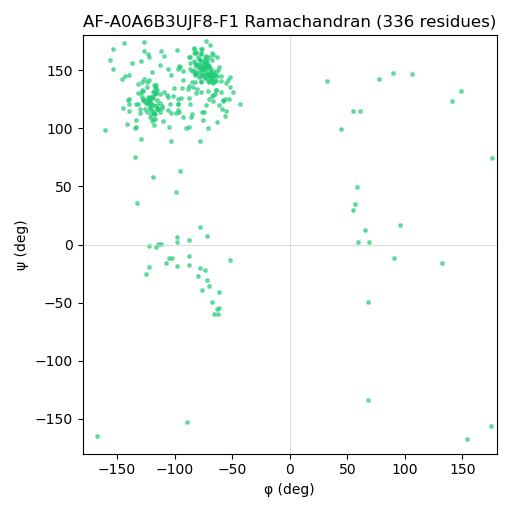 A C 1
ATOM 594 O O . ALA A 1 86 ? 20.730 3.027 -25.135 1.00 91.94 86 ALA A O 1
ATOM 595 N N . GLN A 1 87 ? 21.843 3.805 -23.351 1.00 95.62 87 GLN A N 1
ATOM 596 C CA . GLN A 1 87 ? 21.190 2.950 -22.350 1.00 95.62 87 GLN A CA 1
ATOM 597 C C . GLN A 1 87 ? 20.821 3.763 -21.114 1.00 95.62 87 GLN A C 1
ATOM 599 O O . GLN A 1 87 ? 21.714 4.245 -20.428 1.00 95.62 87 GLN A O 1
ATOM 604 N N . GLY A 1 88 ? 19.530 3.904 -20.827 1.00 97.19 88 GLY A N 1
ATOM 605 C CA . GLY A 1 88 ? 19.071 4.402 -19.536 1.00 97.19 88 GLY A CA 1
ATOM 606 C C . GLY A 1 88 ? 19.494 3.454 -18.415 1.00 97.19 88 GLY A C 1
ATOM 607 O O . GLY A 1 88 ? 19.666 2.258 -18.638 1.00 97.19 88 GLY A O 1
ATOM 608 N N . GLY A 1 89 ? 19.717 3.996 -17.223 1.00 98.25 89 GLY A N 1
ATOM 609 C CA . GLY A 1 89 ? 19.918 3.195 -16.022 1.00 98.25 89 GLY A CA 1
ATOM 610 C C . GLY A 1 89 ? 18.596 2.615 -15.538 1.00 98.25 89 GLY A C 1
ATOM 611 O O . GLY A 1 89 ? 17.549 3.220 -15.754 1.00 98.25 89 GLY A O 1
ATOM 612 N N . ASP A 1 90 ? 18.657 1.473 -14.870 1.00 98.50 90 ASP A N 1
ATOM 613 C CA . ASP A 1 90 ? 17.483 0.858 -14.255 1.00 98.50 90 ASP A CA 1
ATOM 614 C C . ASP A 1 90 ? 17.117 1.578 -12.949 1.00 98.50 90 ASP A C 1
ATOM 616 O O . ASP A 1 90 ? 17.993 2.135 -12.278 1.00 98.50 90 ASP A O 1
ATOM 620 N N . GLY A 1 91 ? 15.835 1.557 -12.594 1.00 98.19 91 GLY A N 1
ATOM 621 C CA . GLY A 1 91 ? 15.360 1.968 -11.280 1.00 98.19 91 GLY A CA 1
ATOM 622 C C . GLY A 1 91 ? 15.663 0.916 -10.209 1.00 98.19 91 GLY A C 1
ATOM 623 O O . GLY A 1 91 ? 15.616 -0.293 -10.452 1.00 98.19 91 GLY A O 1
ATOM 624 N N . ASP A 1 92 ? 15.957 1.368 -8.993 1.00 98.56 92 ASP A N 1
ATOM 625 C CA . ASP A 1 92 ? 16.161 0.485 -7.847 1.00 98.56 92 ASP A CA 1
ATOM 626 C C . ASP A 1 92 ? 14.816 -0.032 -7.308 1.00 98.56 92 ASP A C 1
ATOM 628 O O . ASP A 1 92 ? 13.776 0.620 -7.416 1.00 98.56 92 ASP A O 1
ATOM 632 N N . GLY A 1 93 ? 14.822 -1.209 -6.681 1.00 98.31 93 GLY A N 1
ATOM 633 C CA . GLY A 1 93 ? 13.636 -1.720 -5.991 1.00 98.31 93 GLY A CA 1
ATOM 634 C C . GLY A 1 93 ? 13.295 -0.915 -4.734 1.00 98.31 93 GLY A C 1
ATOM 635 O O . GLY A 1 93 ? 14.187 -0.385 -4.073 1.00 98.31 93 GLY A O 1
ATOM 636 N N . GLY A 1 94 ? 12.011 -0.868 -4.388 1.00 98.00 94 GLY A N 1
ATOM 637 C CA . GLY A 1 94 ? 11.552 -0.354 -3.102 1.00 98.00 94 GLY A CA 1
ATOM 638 C C . GLY A 1 94 ? 11.778 -1.357 -1.969 1.00 98.00 94 GLY A C 1
ATOM 639 O O . GLY A 1 94 ? 11.713 -2.576 -2.162 1.00 98.00 94 GLY A O 1
ATOM 640 N N . ASP A 1 95 ? 12.032 -0.850 -0.768 1.00 98.38 95 ASP A N 1
ATOM 641 C CA . ASP A 1 95 ? 12.189 -1.672 0.427 1.00 98.38 95 ASP A CA 1
ATOM 642 C C . ASP A 1 95 ? 10.827 -2.163 0.932 1.00 98.38 95 ASP A C 1
ATOM 644 O O . ASP A 1 95 ? 9.819 -1.458 0.874 1.00 98.38 95 ASP A O 1
ATOM 648 N N . ALA A 1 96 ? 10.793 -3.370 1.491 1.00 98.12 96 ALA A N 1
ATOM 649 C CA . ALA A 1 96 ? 9.590 -3.888 2.132 1.00 98.12 96 ALA A CA 1
ATOM 650 C C . ALA A 1 96 ? 9.260 -3.137 3.435 1.00 98.12 96 ALA A C 1
ATOM 652 O O . ALA A 1 96 ? 10.156 -2.678 4.152 1.00 98.12 96 ALA A O 1
ATOM 653 N N . GLY A 1 97 ? 7.972 -3.089 3.778 1.00 96.81 97 GLY A N 1
ATOM 654 C CA . GLY A 1 97 ? 7.523 -2.700 5.110 1.00 96.81 97 GLY A CA 1
ATOM 655 C C . GLY A 1 97 ? 7.983 -3.709 6.171 1.00 96.81 97 GLY A C 1
ATOM 656 O O . GLY A 1 97 ? 8.078 -4.913 5.927 1.00 96.81 97 GLY A O 1
ATOM 657 N N . GLY A 1 98 ? 8.285 -3.234 7.376 1.00 96.88 98 GLY A N 1
ATOM 658 C CA . GLY A 1 98 ? 8.694 -4.075 8.501 1.00 96.88 98 GLY A CA 1
ATOM 659 C C . GLY A 1 98 ? 7.508 -4.651 9.279 1.00 96.88 98 GLY A C 1
ATOM 660 O O . GLY A 1 98 ? 6.466 -4.021 9.424 1.00 96.88 98 GLY A O 1
ATOM 661 N N . THR A 1 99 ? 7.657 -5.836 9.863 1.00 97.69 99 THR A N 1
ATOM 662 C CA . THR A 1 99 ? 6.582 -6.440 10.665 1.00 97.69 99 THR A CA 1
ATOM 663 C C . THR A 1 99 ? 6.270 -5.622 11.921 1.00 97.69 99 THR A C 1
ATOM 665 O O . THR A 1 99 ? 7.154 -5.333 12.733 1.00 97.69 99 THR A O 1
ATOM 668 N N . ILE A 1 100 ? 4.990 -5.320 12.139 1.00 97.75 100 ILE A N 1
ATOM 669 C CA . ILE A 1 100 ? 4.489 -4.769 13.401 1.00 97.75 100 ILE A CA 1
ATOM 670 C C . ILE A 1 100 ? 3.940 -5.924 14.235 1.00 97.75 100 ILE A C 1
ATOM 672 O O . ILE A 1 100 ? 3.017 -6.608 13.816 1.00 97.75 100 ILE A O 1
ATOM 676 N N . ASN A 1 101 ? 4.476 -6.131 15.438 1.00 97.25 101 ASN A N 1
ATOM 677 C CA . ASN A 1 101 ? 3.928 -7.077 16.410 1.00 97.25 101 ASN A CA 1
ATOM 678 C C . ASN A 1 101 ? 3.883 -6.411 17.784 1.00 97.25 101 ASN A C 1
ATOM 680 O O . ASN A 1 101 ? 4.916 -6.238 18.435 1.00 97.25 101 ASN A O 1
ATOM 684 N N . THR A 1 102 ? 2.703 -5.941 18.183 1.00 94.94 102 THR A N 1
ATOM 685 C CA . THR A 1 102 ? 2.572 -5.073 19.356 1.00 94.94 102 THR A CA 1
ATOM 686 C C . THR A 1 102 ? 1.200 -5.165 20.014 1.00 94.94 102 THR A C 1
ATOM 688 O O . THR A 1 102 ? 0.238 -5.715 19.474 1.00 94.94 102 THR A O 1
ATOM 691 N N . SER A 1 103 ? 1.110 -4.592 21.212 1.00 94.50 103 SER A N 1
ATOM 692 C CA . SER A 1 103 ? -0.127 -4.474 21.971 1.00 94.50 103 SER A CA 1
ATOM 693 C C . SER A 1 103 ? -0.382 -3.032 22.393 1.00 94.50 103 SER A C 1
ATOM 695 O O . SER A 1 103 ? 0.548 -2.334 22.798 1.00 94.50 103 SER A O 1
ATOM 697 N N . ALA A 1 104 ? -1.641 -2.606 22.366 1.00 93.38 104 ALA A N 1
ATOM 698 C CA . ALA A 1 104 ? -2.057 -1.267 22.767 1.00 93.38 104 ALA A CA 1
ATOM 699 C C . ALA A 1 104 ? -3.210 -1.319 23.779 1.00 93.38 104 ALA A C 1
ATOM 701 O O . ALA A 1 104 ? -4.129 -2.133 23.667 1.00 93.38 104 ALA A O 1
ATOM 702 N N . SER A 1 105 ? -3.166 -0.447 24.790 1.00 94.94 105 SER A N 1
ATOM 703 C CA . SER A 1 105 ? -4.219 -0.368 25.805 1.00 94.94 105 SER A CA 1
ATOM 704 C C . SER A 1 105 ? -4.321 1.016 26.428 1.00 94.94 105 SER A C 1
ATOM 706 O O . SER A 1 105 ? -3.316 1.711 26.556 1.00 94.94 105 SER A O 1
ATOM 708 N N . ASN A 1 106 ? -5.529 1.384 26.865 1.00 93.25 106 ASN A N 1
ATOM 709 C CA . ASN A 1 106 ? -5.790 2.594 27.657 1.00 93.25 106 ASN A CA 1
ATOM 710 C C . ASN A 1 106 ? -5.349 3.894 26.966 1.00 93.25 106 ASN A C 1
ATOM 712 O O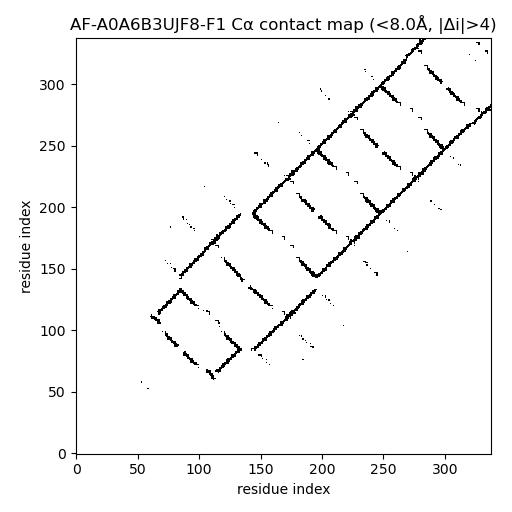 . ASN A 1 106 ? -4.663 4.724 27.560 1.00 93.25 106 ASN A O 1
ATOM 716 N N . ILE A 1 107 ? -5.757 4.066 25.708 1.00 92.12 107 ILE A N 1
ATOM 717 C CA . ILE A 1 107 ? -5.399 5.221 24.883 1.00 92.12 107 ILE A CA 1
ATOM 718 C C . ILE A 1 107 ? -6.625 6.102 24.672 1.00 92.12 107 ILE A C 1
ATOM 720 O O . ILE A 1 107 ? -7.681 5.621 24.270 1.00 92.12 107 ILE A O 1
ATOM 724 N N . ALA A 1 108 ? -6.468 7.402 24.891 1.00 91.19 108 ALA A N 1
ATOM 725 C CA . ALA A 1 108 ? -7.459 8.404 24.532 1.00 91.19 108 ALA A CA 1
ATOM 726 C C . ALA A 1 108 ? -6.818 9.414 23.580 1.00 91.19 108 ALA A C 1
ATOM 728 O O . ALA A 1 108 ? -5.960 10.195 23.989 1.00 91.19 108 ALA A O 1
ATOM 729 N N . ALA A 1 109 ? -7.223 9.380 22.313 1.00 88.31 109 ALA A N 1
ATOM 730 C CA . ALA A 1 109 ? -6.800 10.323 21.292 1.00 88.31 109 ALA A CA 1
ATOM 731 C C . ALA A 1 109 ? -7.841 11.436 21.108 1.00 88.31 109 ALA A C 1
ATOM 733 O O . ALA A 1 109 ? -9.032 11.201 20.850 1.00 88.31 109 ALA A O 1
ATOM 734 N N . GLY A 1 110 ? -7.367 12.672 21.243 1.00 81.50 110 GLY A N 1
ATOM 735 C CA . GLY A 1 110 ? -8.084 13.873 20.841 1.00 81.50 110 GLY A CA 1
ATOM 736 C C . GLY A 1 110 ? -7.645 14.371 19.464 1.00 81.50 110 GLY A C 1
ATOM 737 O O . GLY A 1 110 ? -6.611 13.973 18.928 1.00 81.50 110 GLY A O 1
ATOM 738 N N . GLY A 1 111 ? -8.427 15.298 18.913 1.00 79.62 111 GLY A N 1
ATOM 739 C CA . GLY A 1 111 ? -8.057 16.052 17.714 1.00 79.62 111 GLY A CA 1
ATOM 740 C C . GLY A 1 111 ? -8.482 15.383 16.412 1.00 79.62 111 GLY A C 1
ATOM 741 O O . GLY A 1 111 ? -8.565 14.158 16.313 1.00 79.62 111 GLY A O 1
ATOM 742 N N . ALA A 1 112 ? -8.795 16.206 15.411 1.00 79.88 112 ALA A N 1
ATOM 743 C CA . ALA A 1 112 ? -9.204 15.709 14.106 1.00 79.88 112 ALA A CA 1
ATOM 744 C C . ALA A 1 112 ? -8.094 14.849 13.483 1.00 79.88 112 ALA A C 1
ATOM 746 O O . ALA A 1 112 ? -6.899 15.118 13.644 1.00 79.88 112 ALA A O 1
ATOM 747 N N . CYS A 1 113 ? -8.505 13.811 12.760 1.00 79.38 113 CYS A N 1
ATOM 748 C CA . CYS A 1 113 ? -7.651 12.897 12.008 1.00 79.38 113 CYS A CA 1
ATOM 749 C C . CYS A 1 113 ? -6.710 12.050 12.890 1.00 79.38 113 CYS A C 1
ATOM 751 O O . CYS A 1 113 ? -5.760 11.455 12.377 1.00 79.38 113 CYS A O 1
ATOM 753 N N . LYS A 1 114 ? -6.915 12.008 14.216 1.00 88.12 114 LYS A N 1
ATOM 754 C CA . LYS A 1 114 ? -6.089 11.224 15.145 1.00 88.12 114 LYS A CA 1
ATOM 755 C C . LYS A 1 114 ? -6.813 9.969 15.588 1.00 88.12 114 LYS A C 1
ATOM 757 O O . LYS A 1 114 ? -7.890 10.022 16.174 1.00 88.12 114 LYS A O 1
ATOM 762 N N . SER A 1 115 ? -6.186 8.837 15.299 1.00 92.06 115 SER A N 1
ATOM 763 C CA . SER A 1 115 ? -6.652 7.532 15.756 1.00 92.06 115 SER A CA 1
ATOM 764 C C . SER A 1 115 ? -6.091 7.229 17.144 1.00 92.06 115 SER A C 1
ATOM 766 O O . SER A 1 115 ? -5.049 7.777 17.497 1.00 92.06 115 SER A O 1
ATOM 768 N N . ALA A 1 116 ? -6.727 6.366 17.939 1.00 92.69 116 ALA A N 1
ATOM 769 C CA . ALA A 1 116 ? -6.128 5.952 19.211 1.00 92.69 116 ALA A CA 1
ATOM 770 C C . ALA A 1 116 ? -4.864 5.119 18.947 1.00 92.69 116 ALA A C 1
ATOM 772 O O . ALA A 1 116 ? -3.787 5.441 19.448 1.00 92.69 116 ALA A O 1
ATOM 773 N N . VAL A 1 117 ? -4.973 4.120 18.070 1.00 95.38 117 VAL A N 1
ATOM 774 C CA . VAL A 1 117 ? -3.835 3.353 17.547 1.00 95.38 117 VAL A CA 1
ATOM 775 C C . VAL A 1 117 ? -3.714 3.575 16.047 1.00 95.38 117 VAL A C 1
ATOM 777 O O . VAL A 1 117 ? -4.716 3.525 15.336 1.00 95.38 117 VAL A O 1
ATOM 780 N N . PHE A 1 118 ? -2.497 3.819 15.570 1.00 95.00 118 PHE A N 1
ATOM 781 C CA . PHE A 1 118 ? -2.188 3.978 14.154 1.00 95.00 118 PHE A CA 1
ATOM 782 C C . PHE A 1 118 ? -0.952 3.156 13.802 1.00 95.00 118 PHE A C 1
ATOM 784 O O . PHE A 1 118 ? 0.151 3.491 14.220 1.00 95.00 118 PHE A O 1
ATOM 791 N N . ALA A 1 119 ? -1.162 2.056 13.089 1.00 96.62 119 ALA A N 1
ATOM 792 C CA . ALA A 1 119 ? -0.137 1.118 12.664 1.00 96.62 119 ALA A CA 1
ATOM 793 C C . ALA A 1 119 ? -0.036 1.130 11.136 1.00 96.62 119 ALA A C 1
ATOM 795 O O . ALA A 1 119 ? -1.022 0.832 10.461 1.00 96.62 119 ALA A O 1
ATOM 796 N N . THR A 1 120 ? 1.140 1.463 10.608 1.00 97.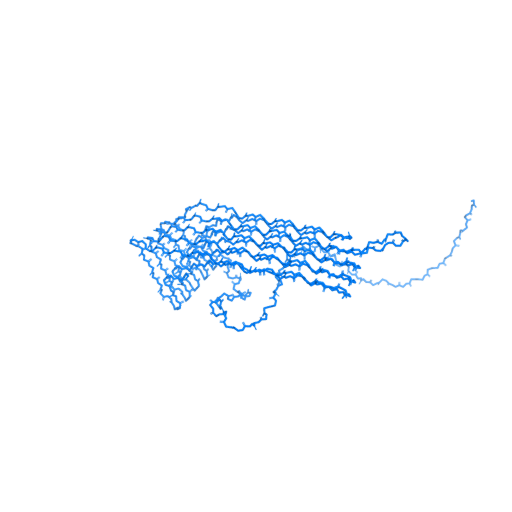50 120 THR A N 1
ATOM 797 C CA . THR A 1 120 ? 1.435 1.454 9.170 1.00 97.50 120 THR A CA 1
ATOM 798 C C . THR A 1 120 ? 2.696 0.656 8.891 1.00 97.50 120 THR A C 1
ATOM 800 O O . THR A 1 120 ? 3.742 0.925 9.485 1.00 97.50 120 THR A O 1
ATOM 803 N N . SER A 1 121 ? 2.596 -0.305 7.981 1.00 97.19 121 SER A N 1
ATOM 804 C CA . SER A 1 121 ? 3.733 -1.065 7.474 1.00 97.19 121 SER A CA 1
ATOM 805 C C . SER A 1 121 ? 3.652 -1.171 5.959 1.00 97.19 121 SER A C 1
ATOM 807 O O . SER A 1 121 ? 3.246 -2.184 5.389 1.00 97.19 121 SER A O 1
ATOM 809 N N . ASN A 1 122 ? 3.978 -0.063 5.308 1.00 98.00 122 ASN A N 1
ATOM 810 C CA . ASN A 1 122 ? 3.894 0.042 3.865 1.00 98.00 122 ASN A CA 1
ATOM 811 C C . ASN A 1 122 ? 5.232 -0.319 3.214 1.00 98.00 122 ASN A C 1
ATOM 813 O O . ASN A 1 122 ? 6.281 0.052 3.735 1.00 98.00 122 ASN A O 1
ATOM 817 N N . GLY A 1 123 ? 5.201 -1.009 2.079 1.00 98.12 123 GLY A N 1
ATOM 818 C CA . GLY A 1 123 ? 6.352 -1.128 1.191 1.00 98.12 123 GLY A CA 1
ATOM 819 C C . GLY A 1 123 ? 6.634 0.193 0.473 1.00 98.12 123 GLY A C 1
ATOM 820 O O . GLY A 1 123 ? 5.748 1.037 0.340 1.00 98.12 123 GLY A O 1
ATOM 821 N N . GLY A 1 124 ? 7.875 0.385 0.037 1.00 98.19 124 GLY A N 1
ATOM 822 C CA . GLY A 1 124 ? 8.270 1.517 -0.795 1.00 98.19 124 GLY A CA 1
ATOM 823 C C . GLY A 1 124 ? 8.058 1.242 -2.280 1.00 98.19 124 GLY A C 1
ATOM 824 O O . GLY A 1 124 ? 8.146 0.099 -2.725 1.00 98.19 124 GLY A O 1
ATOM 825 N N . ASP A 1 125 ? 7.800 2.288 -3.056 1.00 98.44 125 ASP A N 1
ATOM 826 C CA . ASP A 1 125 ? 7.678 2.183 -4.513 1.00 98.44 125 ASP A CA 1
ATOM 827 C C . ASP A 1 125 ? 9.039 1.861 -5.152 1.00 98.44 125 ASP A C 1
ATOM 829 O O . ASP A 1 125 ? 10.083 2.275 -4.644 1.00 98.44 125 ASP A O 1
ATOM 833 N N . GLY A 1 126 ? 9.042 1.117 -6.256 1.00 98.31 126 GLY A N 1
ATOM 834 C CA . GLY A 1 126 ? 10.223 0.944 -7.099 1.00 98.31 126 GLY A CA 1
ATOM 835 C C . GLY A 1 126 ? 10.500 2.201 -7.926 1.00 98.31 126 GLY A C 1
ATOM 836 O O . GLY A 1 126 ? 9.568 2.894 -8.325 1.00 98.31 126 GLY A O 1
ATOM 837 N N . GLY A 1 127 ? 11.775 2.492 -8.181 1.00 98.44 127 GLY A N 1
ATOM 838 C CA . GLY A 1 127 ? 12.181 3.636 -8.999 1.00 98.44 127 GLY A CA 1
ATOM 839 C C . GLY A 1 127 ? 11.887 3.428 -10.482 1.00 98.44 127 GLY A C 1
ATOM 840 O O . GLY A 1 127 ? 11.860 2.295 -10.966 1.00 98.44 127 GLY A O 1
ATOM 841 N N . ASP A 1 128 ? 11.696 4.515 -11.219 1.00 98.62 128 ASP A N 1
ATOM 842 C CA . ASP A 1 128 ? 11.465 4.454 -12.662 1.00 98.62 128 ASP A CA 1
ATOM 843 C C . ASP A 1 128 ? 12.781 4.225 -13.423 1.00 98.62 128 ASP A C 1
ATOM 845 O O . ASP A 1 128 ? 13.857 4.640 -12.992 1.00 98.62 128 ASP A O 1
ATOM 849 N N . GLY A 1 129 ? 12.707 3.590 -14.591 1.00 98.31 129 GLY A N 1
ATOM 850 C CA . GLY A 1 129 ? 13.843 3.447 -15.495 1.00 98.31 129 GLY A CA 1
ATOM 851 C C . GLY A 1 129 ? 14.192 4.752 -16.220 1.00 98.31 129 GLY A C 1
ATOM 852 O O . GLY A 1 129 ? 13.321 5.522 -16.634 1.00 98.31 129 GLY A O 1
ATOM 853 N N . GLY A 1 130 ? 15.483 4.997 -16.433 1.00 98.06 130 GLY A N 1
ATOM 854 C CA . GLY A 1 130 ? 15.990 6.194 -17.109 1.00 98.06 130 GLY A CA 1
ATOM 855 C C . GLY A 1 130 ? 15.831 6.151 -18.631 1.00 98.06 130 GLY A C 1
ATOM 856 O O . GLY A 1 130 ? 15.634 5.093 -19.239 1.00 98.06 130 GLY A O 1
ATOM 857 N N . LEU A 1 131 ? 15.961 7.300 -19.300 1.00 97.50 131 LEU A N 1
ATOM 858 C CA . LEU A 1 131 ? 15.951 7.335 -20.768 1.00 97.50 131 LEU A CA 1
ATOM 859 C C . LEU A 1 131 ? 17.303 6.950 -21.380 1.00 97.50 131 LEU A C 1
ATOM 861 O O . LEU A 1 131 ? 18.353 7.498 -21.037 1.00 97.50 131 LEU A O 1
ATOM 865 N N . GLY A 1 132 ? 17.247 6.080 -22.389 1.00 96.50 132 GLY A N 1
ATOM 866 C CA . GLY A 1 132 ? 18.356 5.838 -23.306 1.00 96.50 132 GLY A CA 1
ATOM 867 C C . GLY A 1 132 ? 18.179 6.642 -24.579 1.00 96.50 132 GLY A C 1
ATOM 868 O O . GLY A 1 132 ? 17.190 6.461 -25.286 1.00 96.50 132 GLY A O 1
ATOM 869 N N . PHE A 1 133 ? 19.132 7.513 -24.911 1.00 92.12 133 PHE A N 1
ATOM 870 C CA . PHE A 1 133 ? 19.004 8.407 -26.069 1.00 92.12 133 PHE A CA 1
ATOM 871 C C . PHE A 1 133 ? 20.212 8.382 -27.011 1.00 92.12 133 PHE A C 1
ATOM 873 O O . PHE A 1 133 ? 21.338 8.052 -26.633 1.00 92.12 133 PHE A O 1
ATOM 880 N N . THR A 1 134 ? 19.998 8.781 -28.264 1.00 86.69 134 THR A N 1
ATOM 881 C CA . THR A 1 134 ? 21.088 8.907 -29.241 1.00 86.69 134 THR A CA 1
ATOM 882 C C . THR A 1 134 ? 22.004 10.073 -28.926 1.00 86.69 134 THR A C 1
ATOM 884 O O . THR A 1 134 ? 21.543 11.183 -28.661 1.00 86.69 134 THR A O 1
ATOM 887 N N . LEU A 1 135 ? 23.304 9.864 -29.105 1.00 80.88 135 LEU A N 1
ATOM 888 C CA . LEU A 1 135 ? 24.302 10.920 -29.012 1.00 80.88 135 LEU A CA 1
ATOM 889 C C . LEU A 1 135 ? 25.002 11.115 -30.357 1.00 80.88 135 LEU A C 1
ATOM 891 O O . LEU A 1 135 ? 25.502 10.163 -30.961 1.00 80.88 135 LEU A O 1
ATOM 895 N N . PHE A 1 136 ? 25.058 12.373 -30.793 1.00 79.06 136 PHE A N 1
ATOM 896 C CA . PHE A 1 136 ? 25.787 12.802 -31.980 1.00 79.06 136 PHE A CA 1
ATOM 897 C C . PHE A 1 136 ? 26.856 13.824 -31.583 1.00 79.06 136 PHE A C 1
ATOM 899 O O . PHE A 1 136 ? 26.538 14.973 -31.278 1.00 79.06 136 PHE A O 1
ATOM 906 N N . ILE A 1 137 ? 28.127 13.407 -31.592 1.00 75.38 137 ILE A N 1
ATOM 907 C CA . ILE A 1 137 ? 29.274 14.306 -31.402 1.00 75.38 137 ILE A CA 1
ATOM 908 C C . ILE A 1 137 ? 30.130 14.258 -32.670 1.00 75.38 137 ILE A C 1
ATOM 910 O O . ILE A 1 137 ? 30.881 13.295 -32.885 1.00 75.38 137 ILE A O 1
ATOM 914 N N . PRO A 1 138 ? 30.041 15.284 -33.533 1.00 75.56 138 PRO A N 1
ATOM 915 C CA . PRO A 1 138 ? 30.858 15.328 -34.728 1.00 75.56 138 PRO A CA 1
ATOM 916 C C . PRO A 1 138 ? 32.349 15.515 -34.374 1.00 75.56 138 PRO A C 1
ATOM 918 O O . PRO A 1 138 ? 32.669 16.208 -33.407 1.00 75.56 138 PRO A O 1
ATOM 921 N N . PRO A 1 139 ? 33.277 14.942 -35.166 1.00 76.69 139 PRO A N 1
ATOM 922 C CA . PRO A 1 139 ? 33.021 14.178 -36.388 1.00 76.69 139 PRO A CA 1
ATOM 923 C C . PRO A 1 139 ? 33.017 12.643 -36.204 1.00 76.69 139 PRO A C 1
ATOM 925 O O . PRO A 1 139 ? 32.941 11.942 -37.207 1.00 76.69 139 PRO A O 1
ATOM 928 N N . PHE A 1 140 ? 33.114 12.101 -34.981 1.00 68.00 140 PHE A N 1
ATOM 929 C CA . PHE A 1 140 ? 33.497 10.689 -34.787 1.00 68.00 140 PHE A CA 1
ATOM 930 C C . PHE A 1 140 ? 32.512 9.797 -34.017 1.00 68.00 140 PHE A C 1
ATOM 932 O O . PHE A 1 140 ? 32.613 8.580 -34.153 1.00 68.00 140 PHE A O 1
ATOM 939 N N . VAL A 1 141 ? 31.577 10.338 -33.226 1.00 73.31 141 VAL A N 1
ATOM 940 C CA . VAL A 1 141 ? 30.697 9.510 -32.378 1.00 73.31 141 VAL A CA 1
ATOM 941 C C . VAL A 1 141 ? 29.246 9.644 -32.820 1.00 73.31 141 VAL A C 1
ATOM 943 O O . VAL A 1 141 ? 28.650 10.719 -32.725 1.00 73.31 141 VAL A O 1
ATOM 946 N N . ILE A 1 142 ? 28.684 8.525 -33.276 1.00 77.25 142 ILE A N 1
ATOM 947 C CA . ILE A 1 142 ? 27.252 8.347 -33.507 1.00 77.25 142 ILE A CA 1
ATOM 948 C C . ILE A 1 142 ? 26.827 7.115 -32.723 1.00 77.25 142 ILE A C 1
ATOM 950 O O . ILE A 1 142 ? 27.278 6.008 -33.011 1.00 77.25 142 ILE A O 1
ATOM 954 N N . ILE A 1 143 ? 25.948 7.313 -31.750 1.00 78.62 143 ILE A N 1
ATOM 955 C CA . ILE A 1 143 ? 25.237 6.234 -31.073 1.00 78.62 143 ILE A CA 1
ATOM 956 C C . ILE A 1 143 ? 23.813 6.272 -31.627 1.00 78.62 143 ILE A C 1
ATOM 958 O O . ILE A 1 143 ? 23.058 7.162 -31.240 1.00 78.62 143 ILE A O 1
ATOM 962 N N . PRO A 1 144 ? 23.451 5.385 -32.573 1.00 85.00 144 PRO A N 1
ATOM 963 C CA . PRO A 1 144 ? 22.154 5.428 -33.241 1.00 85.00 144 PRO A CA 1
ATOM 964 C C . PRO A 1 144 ? 21.072 4.657 -32.477 1.00 85.00 144 PRO A C 1
ATOM 966 O O . PRO A 1 144 ? 19.967 4.522 -32.984 1.00 85.00 144 PRO A O 1
ATOM 969 N N . VAL A 1 145 ? 21.371 4.119 -31.299 1.00 90.75 145 VAL A N 1
ATOM 970 C CA . VAL A 1 145 ? 20.439 3.316 -30.501 1.00 90.75 145 VAL A CA 1
ATOM 971 C C . VAL A 1 145 ? 20.059 4.049 -29.221 1.00 90.75 145 VAL A C 1
ATOM 973 O O . VAL A 1 145 ? 20.834 4.878 -28.740 1.00 90.75 145 VAL A O 1
ATOM 976 N N . GLY A 1 146 ? 18.884 3.733 -28.687 1.00 95.25 146 GLY A N 1
ATOM 977 C CA . GLY A 1 146 ? 18.440 4.169 -27.369 1.00 95.25 146 GLY A CA 1
ATOM 978 C C . GLY A 1 146 ? 17.600 3.080 -26.714 1.00 95.25 146 GLY A C 1
ATOM 979 O O . GLY A 1 146 ? 16.546 2.733 -27.233 1.00 95.25 146 GLY A O 1
ATOM 980 N N . PHE A 1 147 ? 18.072 2.553 -25.594 1.00 97.19 147 PHE A N 1
ATOM 981 C CA . PHE A 1 147 ? 17.419 1.545 -24.768 1.00 97.19 147 PHE A CA 1
ATOM 982 C C . PHE A 1 147 ? 17.013 2.204 -23.455 1.00 97.19 147 PHE A C 1
ATOM 984 O O . PHE A 1 147 ? 17.876 2.739 -22.762 1.00 97.19 147 PHE A O 1
ATOM 991 N N . GLY A 1 148 ? 15.727 2.231 -23.132 1.00 98.00 148 GLY A N 1
ATOM 992 C CA . GLY A 1 148 ? 15.277 2.664 -21.815 1.00 98.00 148 GLY A CA 1
ATOM 993 C C . GLY A 1 148 ? 15.786 1.713 -20.738 1.00 98.00 148 GLY A C 1
ATOM 994 O O . GLY A 1 148 ? 15.956 0.527 -21.008 1.00 98.00 148 GLY A O 1
ATOM 995 N N . GLY A 1 149 ? 16.047 2.241 -19.547 1.00 98.50 149 GLY A N 1
ATOM 996 C CA . GLY A 1 149 ? 16.286 1.395 -18.382 1.00 98.50 149 GLY A CA 1
ATOM 997 C C . GLY A 1 149 ? 14.988 0.767 -17.897 1.00 98.50 149 GLY A C 1
ATOM 998 O O . GLY A 1 149 ? 13.904 1.298 -18.143 1.00 98.50 149 GLY A O 1
ATOM 999 N N . ASP A 1 150 ? 15.086 -0.353 -17.208 1.00 98.56 150 ASP A N 1
ATOM 1000 C CA . ASP A 1 150 ? 13.945 -1.012 -16.589 1.00 98.56 150 ASP A CA 1
ATOM 1001 C C . ASP A 1 150 ? 13.500 -0.274 -15.317 1.00 98.56 150 ASP A C 1
ATOM 1003 O O . ASP A 1 150 ? 14.300 0.384 -14.653 1.00 98.56 150 ASP A O 1
ATOM 1007 N N . GLY A 1 151 ? 12.229 -0.406 -14.940 1.00 98.44 151 GLY A N 1
ATOM 1008 C CA . GLY A 1 151 ? 11.773 0.024 -13.618 1.00 98.44 151 GLY A CA 1
ATOM 1009 C C . GLY A 1 151 ? 12.326 -0.856 -12.488 1.00 98.44 151 GLY A C 1
ATOM 1010 O O . GLY A 1 151 ? 12.897 -1.927 -12.715 1.00 98.44 151 GLY A O 1
ATOM 1011 N N . GLY A 1 152 ? 12.104 -0.436 -11.246 1.00 98.62 152 GLY A N 1
ATOM 1012 C CA . GLY A 1 152 ? 12.384 -1.198 -10.033 1.00 98.62 152 GLY A CA 1
ATOM 1013 C C . GLY A 1 152 ? 11.147 -1.925 -9.503 1.00 98.62 152 GLY A C 1
ATOM 1014 O O . GLY A 1 152 ? 10.018 -1.475 -9.675 1.00 98.62 152 GLY A O 1
ATOM 1015 N N . ARG A 1 153 ? 11.315 -3.067 -8.827 1.00 98.38 153 ARG A N 1
ATOM 1016 C CA . ARG A 1 153 ? 10.180 -3.767 -8.192 1.00 98.38 153 ARG A CA 1
ATOM 1017 C C . ARG A 1 153 ? 9.657 -2.967 -6.989 1.00 98.38 153 ARG A C 1
ATOM 1019 O O . ARG A 1 153 ? 10.461 -2.479 -6.200 1.00 98.38 153 ARG A O 1
ATOM 1026 N N . GLY A 1 154 ? 8.339 -2.922 -6.805 1.00 98.31 154 GLY A N 1
ATOM 1027 C CA . GLY A 1 154 ? 7.729 -2.385 -5.588 1.00 98.31 154 GLY A CA 1
ATOM 1028 C C . GLY A 1 154 ? 7.994 -3.263 -4.360 1.00 98.31 154 GLY A C 1
ATOM 1029 O O . GLY A 1 154 ? 8.021 -4.497 -4.451 1.00 98.31 154 GLY A O 1
ATOM 1030 N N . GLY A 1 155 ? 8.189 -2.627 -3.210 1.00 98.50 155 GLY A N 1
ATOM 1031 C CA . GLY A 1 155 ? 8.370 -3.281 -1.921 1.00 98.50 155 GLY A CA 1
ATOM 1032 C C . GLY A 1 155 ? 7.073 -3.916 -1.425 1.00 98.50 155 GLY A C 1
ATOM 1033 O O . GLY A 1 155 ? 5.988 -3.353 -1.563 1.00 98.50 155 GLY A O 1
ATOM 1034 N N . ASP A 1 156 ? 7.171 -5.099 -0.827 1.00 98.56 156 ASP A N 1
ATOM 1035 C CA . ASP A 1 156 ? 6.014 -5.763 -0.224 1.00 98.56 156 ASP A CA 1
ATOM 1036 C C . ASP A 1 156 ? 5.568 -4.999 1.048 1.00 98.56 156 ASP A C 1
ATOM 1038 O O . ASP A 1 156 ? 6.393 -4.424 1.767 1.00 98.56 156 ASP A O 1
ATOM 1042 N N . GLY A 1 157 ? 4.263 -4.967 1.327 1.00 97.62 157 GLY A N 1
ATOM 1043 C CA . GLY A 1 157 ? 3.740 -4.466 2.600 1.00 97.62 157 GLY A CA 1
ATOM 1044 C C . GLY A 1 157 ? 4.134 -5.410 3.737 1.00 97.62 157 GLY A C 1
ATOM 1045 O O . GLY A 1 157 ? 4.259 -6.617 3.531 1.00 97.62 157 GLY A O 1
ATOM 1046 N N . GLY A 1 158 ? 4.350 -4.885 4.941 1.00 98.12 158 GLY A N 1
ATOM 1047 C CA . GLY A 1 158 ? 4.726 -5.719 6.082 1.00 98.12 158 GLY A CA 1
ATOM 1048 C C . GLY A 1 158 ? 3.520 -6.175 6.896 1.00 98.12 158 GLY A C 1
ATOM 1049 O O . GLY A 1 158 ? 2.517 -5.469 7.009 1.00 98.12 158 GLY A O 1
ATOM 1050 N N . ASP A 1 159 ? 3.620 -7.353 7.504 1.00 98.44 159 ASP A N 1
ATOM 1051 C CA . ASP A 1 159 ? 2.533 -7.890 8.324 1.00 98.44 159 ASP A CA 1
ATOM 1052 C C . ASP A 1 159 ? 2.282 -7.054 9.585 1.00 98.44 159 ASP A C 1
ATOM 1054 O O . ASP A 1 159 ? 3.211 -6.548 10.231 1.00 98.44 159 ASP A O 1
ATOM 1058 N N . ILE A 1 160 ? 1.015 -6.981 9.992 1.00 98.56 160 ILE A N 1
ATOM 1059 C CA . ILE A 1 160 ? 0.582 -6.318 11.221 1.00 98.56 160 ILE A CA 1
ATOM 1060 C C . ILE A 1 160 ? -0.122 -7.321 12.128 1.00 98.56 160 ILE A C 1
ATOM 1062 O O . ILE A 1 160 ? -1.222 -7.776 11.839 1.00 98.56 160 ILE A O 1
ATOM 1066 N N . TYR A 1 161 ? 0.479 -7.577 13.284 1.00 98.31 161 TYR A N 1
ATOM 1067 C CA . TYR A 1 161 ? -0.090 -8.323 14.400 1.00 98.31 161 TYR A CA 1
ATOM 1068 C C . TYR A 1 161 ? -0.360 -7.343 15.545 1.00 98.31 161 TYR A C 1
ATOM 1070 O O . TYR A 1 161 ? 0.567 -6.859 16.205 1.00 98.31 161 TYR A O 1
ATOM 1078 N N . LEU A 1 162 ? -1.631 -7.014 15.776 1.00 97.69 162 LEU A N 1
ATOM 1079 C CA . LEU A 1 162 ? -2.018 -6.017 16.772 1.00 97.69 162 LEU A CA 1
ATOM 1080 C C . LEU A 1 162 ? -3.023 -6.582 17.775 1.00 97.69 162 LEU A C 1
ATOM 1082 O O . LEU A 1 162 ? -4.127 -6.986 17.423 1.00 97.69 162 LEU A O 1
ATOM 1086 N N . THR A 1 163 ? -2.657 -6.541 19.057 1.00 98.00 163 THR A N 1
ATOM 1087 C CA . THR A 1 163 ? -3.563 -6.885 20.162 1.00 98.00 163 THR A CA 1
ATOM 1088 C C . THR A 1 163 ? -4.026 -5.631 20.898 1.00 98.00 163 THR A C 1
ATOM 1090 O O . THR A 1 163 ? -3.207 -4.845 21.376 1.00 98.00 163 THR A O 1
ATOM 1093 N N . THR A 1 164 ? -5.334 -5.448 21.065 1.00 97.19 164 THR A N 1
ATOM 1094 C CA . THR A 1 164 ? -5.898 -4.307 21.802 1.00 97.19 164 THR A CA 1
ATOM 1095 C C . THR A 1 164 ? -6.660 -4.742 23.048 1.00 97.19 164 THR A C 1
ATOM 1097 O O . THR A 1 164 ? -7.423 -5.710 23.034 1.00 97.19 164 THR A O 1
ATOM 1100 N N . SER A 1 165 ? -6.458 -4.018 24.153 1.00 96.81 165 SER A N 1
ATOM 1101 C CA . SER A 1 165 ? -7.134 -4.260 25.438 1.00 96.81 165 SER A CA 1
ATOM 1102 C C . SER A 1 165 ? -7.453 -2.957 26.190 1.00 96.81 165 SER A C 1
ATOM 1104 O O . SER A 1 165 ? -7.069 -1.864 25.772 1.00 96.81 165 SER A O 1
ATOM 1106 N N . GLY A 1 166 ? -8.179 -3.053 27.307 1.00 96.25 166 GLY A N 1
ATOM 1107 C CA . GLY A 1 166 ? -8.551 -1.888 28.118 1.00 96.25 166 GLY A CA 1
ATOM 1108 C C . GLY A 1 166 ? -9.533 -0.967 27.392 1.00 96.25 166 GLY A C 1
ATOM 1109 O O . GLY A 1 166 ? -10.513 -1.436 26.816 1.00 96.25 166 GLY A O 1
ATOM 1110 N N . THR A 1 167 ? -9.282 0.341 27.423 1.00 96.00 167 THR A N 1
ATOM 1111 C CA . THR A 1 167 ? -10.127 1.352 26.757 1.00 96.00 167 THR A CA 1
ATOM 1112 C C . THR A 1 167 ? -9.363 2.087 25.662 1.00 96.00 167 THR A C 1
ATOM 1114 O O . THR A 1 167 ? -8.274 2.592 25.918 1.00 96.00 167 THR A O 1
ATOM 1117 N N . LEU A 1 168 ? -9.937 2.186 24.464 1.00 96.12 168 LEU A N 1
ATOM 1118 C CA . LEU A 1 168 ? -9.418 2.983 23.352 1.00 96.12 168 LEU A CA 1
ATOM 1119 C C . LEU A 1 168 ? -10.481 3.997 22.927 1.00 96.12 168 LEU A C 1
ATOM 1121 O O . LEU A 1 168 ? -11.613 3.618 22.631 1.00 96.12 168 LEU A O 1
ATOM 1125 N N . SER A 1 169 ? -10.148 5.283 22.882 1.00 94.25 169 SER A N 1
ATOM 1126 C CA . SER A 1 169 ? -11.077 6.311 22.416 1.00 94.25 169 SER A CA 1
ATOM 1127 C C . SER A 1 169 ? -10.446 7.249 21.397 1.00 94.25 169 SER A C 1
ATOM 1129 O O . SER A 1 169 ? -9.301 7.668 21.548 1.00 94.25 169 SER A O 1
ATOM 1131 N N . ALA A 1 170 ? -11.210 7.578 20.356 1.00 92.62 170 ALA A N 1
ATOM 1132 C CA . ALA A 1 170 ? -10.849 8.570 19.349 1.00 92.62 170 ALA A CA 1
ATOM 1133 C C . ALA A 1 170 ? -12.018 9.543 19.165 1.00 92.62 170 ALA A C 1
ATOM 1135 O O . ALA A 1 170 ? -13.132 9.153 18.809 1.00 92.62 170 ALA A O 1
ATOM 1136 N N . SER A 1 171 ? -11.784 10.813 19.486 1.00 87.00 171 SER A N 1
ATOM 1137 C CA . SER A 1 171 ? -12.864 11.802 19.616 1.00 87.00 171 SER A CA 1
ATOM 1138 C C . SER A 1 171 ? -12.937 12.838 18.493 1.00 87.00 171 SER A C 1
ATOM 1140 O O . SER A 1 171 ? -13.967 13.496 18.363 1.00 87.00 171 SER A O 1
ATOM 1142 N N . GLY A 1 172 ? -11.885 12.997 17.685 1.00 81.94 172 GLY A N 1
ATOM 1143 C CA . GLY A 1 172 ? -11.873 13.970 16.591 1.00 81.94 172 GLY A CA 1
ATOM 1144 C C . GLY A 1 172 ? -12.271 13.385 15.239 1.00 81.94 172 GLY A C 1
ATOM 1145 O O . GLY A 1 172 ? -12.059 12.203 14.987 1.00 81.94 172 GLY A O 1
ATOM 1146 N N . GLU A 1 173 ? -12.817 14.240 14.364 1.00 81.88 173 GLU A N 1
ATOM 1147 C CA . GLU A 1 173 ? -13.314 13.886 13.024 1.00 81.88 173 GLU A CA 1
ATOM 1148 C C . GLU A 1 173 ? -12.313 13.061 12.213 1.00 81.88 173 GLU A C 1
ATOM 1150 O O . GLU A 1 173 ? -11.138 13.405 12.147 1.00 81.88 173 GLU A O 1
ATOM 1155 N N . GLY A 1 174 ? -12.764 11.953 11.612 1.00 81.25 174 GLY A N 1
ATOM 1156 C CA . GLY A 1 174 ? -11.895 11.035 10.868 1.00 81.25 174 GLY A CA 1
ATOM 1157 C C . GLY A 1 174 ? -10.895 10.236 11.717 1.00 81.25 174 GLY A C 1
ATOM 1158 O O . GLY A 1 174 ? -10.106 9.483 11.156 1.00 81.25 174 GLY A O 1
ATOM 1159 N N . GLY A 1 175 ? -10.901 10.372 13.047 1.00 88.00 175 GLY A N 1
ATOM 1160 C CA . GLY A 1 175 ? -10.092 9.558 13.951 1.00 88.00 175 GLY A CA 1
ATOM 1161 C C . GLY A 1 175 ? -10.676 8.159 14.150 1.00 88.00 175 GLY A C 1
ATOM 1162 O O . GLY A 1 175 ? -11.863 8.014 14.446 1.00 88.00 175 GLY A O 1
ATOM 1163 N N . HIS A 1 176 ? -9.848 7.123 14.014 1.00 93.81 176 HIS A N 1
ATOM 1164 C CA . HIS A 1 176 ? -10.260 5.734 14.228 1.00 93.81 176 HIS A CA 1
ATOM 1165 C C . HIS A 1 176 ? -9.926 5.257 15.640 1.00 93.81 176 HIS A C 1
ATOM 1167 O O . HIS A 1 176 ? -8.968 5.721 16.254 1.00 93.81 176 HIS A O 1
ATOM 1173 N N . GLY A 1 177 ? -10.660 4.280 16.166 1.00 94.94 177 GLY A N 1
ATOM 1174 C CA . GLY A 1 177 ? -10.203 3.593 17.376 1.00 94.94 177 GLY A CA 1
ATOM 1175 C C . GLY A 1 177 ? -8.866 2.899 17.112 1.00 94.94 177 GLY A C 1
ATOM 1176 O O . GLY A 1 177 ? -7.860 3.176 17.763 1.00 94.94 177 GLY A O 1
ATOM 1177 N N . VAL A 1 178 ? -8.847 2.065 16.079 1.00 97.06 178 VAL A N 1
ATOM 1178 C CA . VAL A 1 178 ? -7.654 1.397 15.565 1.00 97.06 178 VAL A CA 1
ATOM 1179 C C . VAL A 1 178 ? -7.575 1.623 14.064 1.00 97.06 178 VAL A C 1
ATOM 1181 O O . VAL A 1 178 ? -8.552 1.393 13.358 1.00 97.06 178 VAL A O 1
ATOM 1184 N N . HIS A 1 179 ? -6.417 2.058 13.585 1.00 96.81 179 HIS A N 1
ATOM 1185 C CA . HIS A 1 179 ? -6.068 2.109 12.172 1.00 96.81 179 HIS A CA 1
ATOM 1186 C C . HIS A 1 179 ? -4.875 1.178 11.952 1.00 96.81 179 HIS A C 1
ATOM 1188 O O . HIS A 1 179 ? -3.822 1.397 12.549 1.00 96.81 179 HIS A O 1
ATOM 1194 N N . ALA A 1 180 ? -5.044 0.153 11.123 1.00 98.00 180 ALA A N 1
ATOM 1195 C CA . ALA A 1 180 ? -4.001 -0.776 10.712 1.00 98.00 180 ALA A CA 1
ATOM 1196 C C . ALA A 1 180 ? -3.931 -0.802 9.184 1.00 98.00 180 ALA A C 1
ATOM 1198 O O . ALA A 1 180 ? -4.941 -1.042 8.519 1.00 98.00 180 ALA A O 1
ATOM 1199 N N . GLN A 1 181 ? -2.751 -0.535 8.636 1.00 97.81 181 GLN A N 1
ATOM 1200 C CA . GLN A 1 181 ? -2.555 -0.419 7.202 1.00 97.81 181 GLN A CA 1
ATOM 1201 C C . GLN A 1 181 ? -1.250 -1.079 6.755 1.00 97.81 181 GLN A C 1
ATOM 1203 O O . GLN A 1 181 ? -0.180 -0.721 7.241 1.00 97.81 181 GLN A O 1
ATOM 1208 N N . SER A 1 182 ? -1.351 -2.003 5.804 1.00 97.50 182 SER A N 1
ATOM 1209 C CA . SER A 1 182 ? -0.207 -2.649 5.161 1.00 97.50 182 SER A CA 1
ATOM 1210 C C . SER A 1 182 ? -0.362 -2.570 3.648 1.00 97.50 182 SER A C 1
ATOM 1212 O O . SER A 1 182 ? -1.024 -3.403 3.030 1.00 97.50 182 SER A O 1
ATOM 1214 N N . LEU A 1 183 ? 0.166 -1.508 3.046 1.00 98.00 183 LEU A N 1
ATOM 1215 C CA . LEU A 1 183 ? 0.122 -1.333 1.595 1.00 98.00 183 LEU A CA 1
ATOM 1216 C C . LEU A 1 183 ? 1.460 -1.730 0.990 1.00 98.00 183 LEU A C 1
ATOM 1218 O O . LEU A 1 183 ? 2.502 -1.308 1.473 1.00 98.00 183 LEU A O 1
ATOM 1222 N N . ALA A 1 184 ? 1.453 -2.491 -0.089 1.00 98.12 184 ALA A N 1
ATOM 1223 C CA . ALA A 1 184 ? 2.651 -2.626 -0.899 1.00 98.12 184 ALA A CA 1
ATOM 1224 C C . ALA A 1 184 ? 2.947 -1.363 -1.714 1.00 98.12 184 ALA A C 1
ATOM 1226 O O . ALA A 1 184 ? 2.042 -0.581 -2.008 1.00 98.12 184 ALA A O 1
ATOM 1227 N N . GLY A 1 185 ? 4.213 -1.215 -2.097 1.00 98.12 185 GLY A N 1
ATOM 1228 C CA . GLY A 1 185 ? 4.662 -0.201 -3.038 1.00 98.12 185 GLY A CA 1
ATOM 1229 C C . GLY A 1 185 ? 4.431 -0.609 -4.489 1.00 98.12 185 GLY A C 1
ATOM 1230 O O . GLY A 1 185 ? 4.387 -1.798 -4.836 1.00 98.12 185 GLY A O 1
ATOM 1231 N N . ASP A 1 186 ? 4.301 0.395 -5.341 1.00 98.19 186 ASP A N 1
ATOM 1232 C CA . ASP A 1 186 ? 4.125 0.234 -6.777 1.00 98.19 186 ASP A CA 1
ATOM 1233 C C . ASP A 1 186 ? 5.436 -0.186 -7.447 1.00 98.19 186 ASP A C 1
ATOM 1235 O O . ASP A 1 186 ? 6.529 0.115 -6.970 1.00 98.19 186 ASP A O 1
ATOM 1239 N N . GLY A 1 187 ? 5.347 -0.916 -8.554 1.00 98.19 187 GLY A N 1
ATOM 1240 C CA . GLY A 1 187 ? 6.502 -1.162 -9.407 1.00 98.19 187 GLY A CA 1
ATOM 1241 C C . GLY A 1 187 ? 6.792 0.043 -10.299 1.00 98.19 187 GLY A C 1
ATOM 1242 O O . GLY A 1 187 ? 5.867 0.705 -10.767 1.00 98.19 187 GLY A O 1
ATOM 1243 N N . GLY A 1 188 ? 8.072 0.302 -10.542 1.00 98.38 188 GLY A N 1
ATOM 1244 C CA . GLY A 1 188 ? 8.540 1.408 -11.367 1.00 98.38 188 GLY A CA 1
ATOM 1245 C C . GLY A 1 188 ? 8.195 1.229 -12.841 1.00 98.38 188 GLY A C 1
ATOM 1246 O O . GLY A 1 188 ? 8.193 0.107 -13.371 1.00 98.38 188 GLY A O 1
ATOM 1247 N N . ASP A 1 189 ? 7.912 2.348 -13.502 1.00 98.56 189 ASP A N 1
ATOM 1248 C CA . ASP A 1 189 ? 7.688 2.412 -14.940 1.00 98.56 189 ASP A CA 1
ATOM 1249 C C . ASP A 1 189 ? 9.037 2.241 -15.677 1.00 98.56 189 ASP A C 1
ATOM 1251 O O . ASP A 1 189 ? 10.086 2.720 -15.244 1.00 98.56 189 ASP A O 1
ATOM 1255 N N . GLY A 1 190 ? 9.025 1.556 -16.818 1.00 98.31 190 GLY A N 1
ATOM 1256 C CA . GLY A 1 190 ? 10.188 1.431 -17.687 1.00 98.31 190 GLY A CA 1
ATOM 1257 C C . GLY A 1 190 ? 10.512 2.738 -18.418 1.00 98.31 190 GLY A C 1
ATOM 1258 O O . GLY A 1 190 ? 9.632 3.500 -18.834 1.00 98.31 190 GLY A O 1
ATOM 1259 N N . GLY A 1 191 ? 11.798 2.987 -18.627 1.00 98.25 191 GLY A N 1
ATOM 1260 C CA . GLY A 1 191 ? 12.322 4.176 -19.281 1.00 98.25 191 GLY A CA 1
ATOM 1261 C C . GLY A 1 191 ? 12.098 4.196 -20.792 1.00 98.25 191 GLY A C 1
ATOM 1262 O O . GLY A 1 191 ? 11.906 3.177 -21.454 1.00 98.25 191 GLY A O 1
ATOM 1263 N N . THR A 1 192 ? 12.145 5.385 -21.393 1.00 98.06 192 THR A N 1
ATOM 1264 C CA . THR A 1 192 ? 12.015 5.524 -22.854 1.00 98.06 192 THR A CA 1
ATOM 1265 C C . THR A 1 192 ? 13.344 5.246 -23.554 1.00 98.06 192 THR A C 1
ATOM 1267 O O . THR A 1 192 ? 14.358 5.868 -23.240 1.00 98.06 192 THR A O 1
ATOM 1270 N N . GLY A 1 193 ? 13.323 4.389 -24.573 1.00 97.56 193 GLY A N 1
ATOM 1271 C CA . GLY A 1 193 ? 14.430 4.225 -25.508 1.00 97.56 193 GLY A CA 1
ATOM 1272 C C . GLY A 1 193 ? 14.209 5.032 -26.778 1.00 97.56 193 GLY A C 1
ATOM 1273 O O . GLY A 1 193 ? 13.277 4.770 -27.535 1.00 97.56 193 GLY A O 1
ATOM 1274 N N . ALA A 1 194 ? 15.062 6.020 -27.039 1.00 94.69 194 ALA A N 1
ATOM 1275 C CA . ALA A 1 194 ? 14.955 6.912 -28.187 1.00 94.69 194 ALA A CA 1
ATOM 1276 C C . ALA A 1 194 ? 16.198 6.840 -29.082 1.00 94.69 194 ALA A C 1
ATOM 1278 O O . ALA A 1 194 ? 17.273 7.331 -28.727 1.00 94.69 194 ALA A O 1
ATOM 1279 N N . GLY A 1 195 ? 16.037 6.308 -30.296 1.00 90.94 195 GLY A N 1
ATOM 1280 C CA . GLY A 1 195 ? 17.086 6.357 -31.306 1.00 90.94 195 GLY A CA 1
ATOM 1281 C C . GLY A 1 195 ? 16.666 5.984 -32.714 1.00 90.94 195 GLY A C 1
ATOM 1282 O O . GLY A 1 195 ? 15.495 5.983 -33.040 1.00 90.94 195 GLY A O 1
ATOM 1283 N N . VAL A 1 196 ? 17.615 5.703 -33.607 1.00 91.62 196 VAL A N 1
ATOM 1284 C CA . VAL A 1 196 ? 17.292 5.078 -34.905 1.00 91.62 196 VAL A CA 1
ATOM 1285 C C . VAL A 1 196 ? 16.653 3.712 -34.658 1.00 91.62 196 VAL A C 1
ATOM 1287 O O . VAL A 1 196 ? 15.655 3.384 -35.298 1.00 91.62 196 VAL A O 1
ATOM 1290 N N . TYR A 1 197 ? 17.199 2.975 -33.689 1.00 93.38 197 TYR A N 1
ATOM 1291 C CA . TYR A 1 197 ? 16.534 1.852 -33.040 1.00 93.38 197 TYR A CA 1
ATOM 1292 C C . TYR A 1 197 ? 16.298 2.211 -31.575 1.00 93.38 197 TYR A C 1
ATOM 1294 O O . TYR A 1 197 ? 17.259 2.475 -30.850 1.00 93.38 197 TYR A O 1
ATOM 1302 N N . GLY A 1 198 ? 15.028 2.291 -31.191 1.00 96.00 198 GLY A N 1
ATOM 1303 C CA . GLY A 1 198 ? 14.590 2.643 -29.848 1.00 96.00 198 GLY A CA 1
ATOM 1304 C C . GLY A 1 198 ? 13.849 1.482 -29.205 1.00 96.00 198 GLY A C 1
ATOM 1305 O O . GLY A 1 198 ? 12.924 0.948 -29.814 1.00 96.00 198 GLY A O 1
ATOM 1306 N N . GLU A 1 199 ? 14.218 1.112 -27.989 1.00 97.50 199 GLU A N 1
ATOM 1307 C CA . GLU A 1 199 ? 13.539 0.068 -27.219 1.00 97.50 199 GLU A CA 1
ATOM 1308 C C . GLU A 1 199 ? 13.276 0.574 -25.804 1.00 97.50 199 GLU A C 1
ATOM 1310 O O . GLU A 1 199 ? 14.196 1.014 -25.123 1.00 97.50 199 GLU A O 1
ATOM 1315 N N . GLY A 1 200 ? 12.012 0.607 -25.395 1.00 98.00 200 GLY A N 1
ATOM 1316 C CA . GLY A 1 200 ? 11.648 1.004 -24.039 1.00 98.00 200 GLY A CA 1
ATOM 1317 C C . GLY A 1 200 ? 12.031 -0.071 -23.030 1.00 98.00 200 GLY A C 1
ATOM 1318 O O . GLY A 1 200 ? 11.998 -1.251 -23.363 1.00 98.00 200 GLY A O 1
ATOM 1319 N N . GLY A 1 201 ? 12.368 0.341 -21.811 1.00 98.38 201 GLY A N 1
ATOM 1320 C CA . GLY A 1 201 ? 12.582 -0.598 -20.713 1.00 98.38 201 GLY A CA 1
ATOM 1321 C C . GLY A 1 201 ? 11.266 -1.199 -20.232 1.00 98.38 201 GLY A C 1
ATOM 1322 O O . GLY A 1 201 ? 10.190 -0.629 -20.446 1.00 98.38 201 GLY A O 1
ATOM 1323 N N . ASP A 1 202 ? 11.341 -2.344 -19.574 1.00 98.38 202 ASP A N 1
ATOM 1324 C CA . ASP A 1 202 ? 10.181 -2.992 -18.976 1.00 98.38 202 ASP A CA 1
ATOM 1325 C C . ASP A 1 202 ? 9.800 -2.289 -17.664 1.00 98.38 202 ASP A C 1
ATOM 1327 O O . ASP A 1 202 ? 10.657 -1.940 -16.845 1.00 98.38 202 ASP A O 1
ATOM 1331 N N . GLY A 1 203 ? 8.499 -2.127 -17.426 1.00 98.12 203 GLY A N 1
ATOM 1332 C CA . GLY A 1 203 ? 8.001 -1.859 -16.080 1.00 98.12 203 GLY A CA 1
ATOM 1333 C C . GLY A 1 203 ? 8.205 -3.085 -15.188 1.00 98.12 203 GLY A C 1
ATOM 1334 O O . GLY A 1 203 ? 8.453 -4.188 -15.683 1.00 98.12 203 GLY A O 1
ATOM 1335 N N . LYS A 1 204 ? 8.104 -2.923 -13.868 1.00 98.12 204 LYS A N 1
ATOM 1336 C CA . LYS A 1 204 ? 8.241 -4.053 -12.931 1.00 98.12 204 LYS A CA 1
ATOM 1337 C C . LYS A 1 204 ? 7.033 -4.250 -12.050 1.00 98.12 204 LYS A C 1
ATOM 1339 O O . LYS A 1 204 ? 6.186 -3.380 -11.889 1.00 98.12 204 LYS A O 1
ATOM 1344 N N . ARG A 1 205 ? 6.947 -5.446 -11.480 1.00 97.75 205 ARG A N 1
ATOM 1345 C CA . ARG A 1 205 ? 5.848 -5.846 -10.612 1.00 97.75 205 ARG A CA 1
ATOM 1346 C C . ARG A 1 205 ? 5.722 -4.953 -9.370 1.00 97.75 205 ARG A C 1
ATOM 1348 O O . ARG A 1 205 ? 6.725 -4.648 -8.720 1.00 97.75 205 ARG A O 1
ATOM 1355 N N . GLY A 1 206 ? 4.485 -4.641 -8.988 1.00 97.50 206 GLY A N 1
ATOM 1356 C CA . GLY A 1 206 ? 4.171 -4.099 -7.663 1.00 97.50 206 GLY A CA 1
ATOM 1357 C C . GLY A 1 206 ? 4.395 -5.118 -6.539 1.00 97.50 206 GLY A C 1
ATOM 1358 O O . GLY A 1 206 ? 4.422 -6.336 -6.768 1.00 97.50 206 GLY A O 1
ATOM 1359 N N . GLY A 1 207 ? 4.561 -4.630 -5.312 1.00 98.12 207 GLY A N 1
ATOM 1360 C CA . GLY A 1 207 ? 4.706 -5.475 -4.127 1.00 98.12 207 GLY A CA 1
ATOM 1361 C C . GLY A 1 207 ? 3.389 -6.138 -3.709 1.00 98.12 207 GLY A C 1
ATOM 1362 O O . GLY A 1 207 ? 2.308 -5.704 -4.098 1.00 98.12 207 GLY A O 1
ATOM 1363 N N . VAL A 1 208 ? 3.453 -7.186 -2.894 1.00 98.19 208 VAL A N 1
ATOM 1364 C CA . VAL A 1 208 ? 2.286 -7.858 -2.292 1.00 98.19 208 VAL A CA 1
ATOM 1365 C C . VAL A 1 208 ? 1.931 -7.190 -0.963 1.00 98.19 208 VAL A C 1
ATOM 1367 O O . VAL A 1 208 ? 2.823 -6.927 -0.161 1.00 98.19 208 VAL A O 1
ATOM 1370 N N . GLY A 1 209 ? 0.649 -6.897 -0.730 1.00 97.31 209 GLY A N 1
ATOM 1371 C CA . GLY A 1 209 ? 0.186 -6.332 0.541 1.00 97.31 209 GLY A CA 1
ATOM 1372 C C . GLY A 1 209 ? 0.383 -7.317 1.693 1.00 97.31 209 GLY A C 1
ATOM 1373 O O . GLY A 1 209 ? 0.184 -8.517 1.510 1.00 97.31 209 GLY A O 1
ATOM 1374 N N . GLY A 1 210 ? 0.770 -6.823 2.868 1.00 98.19 210 GLY A N 1
ATOM 1375 C CA . GLY A 1 210 ? 0.989 -7.668 4.042 1.00 98.19 210 GLY A CA 1
ATOM 1376 C C . GLY A 1 210 ? -0.316 -8.062 4.729 1.00 98.19 210 GLY A C 1
ATOM 1377 O O . GLY A 1 210 ? -1.352 -7.399 4.571 1.00 98.19 210 GLY A O 1
ATOM 1378 N N . ASP A 1 211 ? -0.256 -9.135 5.513 1.00 98.56 211 ASP A N 1
ATOM 1379 C CA . ASP A 1 211 ? -1.411 -9.635 6.250 1.00 98.56 211 ASP A CA 1
ATOM 1380 C C . ASP A 1 211 ? -1.670 -8.780 7.498 1.00 98.56 211 ASP A C 1
ATOM 1382 O O . ASP A 1 211 ? -0.752 -8.308 8.175 1.00 98.56 211 ASP A O 1
ATOM 1386 N N . ILE A 1 212 ? -2.944 -8.597 7.845 1.00 98.69 212 ILE A N 1
ATOM 1387 C CA . ILE A 1 212 ? -3.351 -7.884 9.059 1.00 98.69 212 ILE A CA 1
ATOM 1388 C C . ILE A 1 212 ? -4.109 -8.844 9.969 1.00 98.69 212 ILE A C 1
ATOM 1390 O O . ILE A 1 212 ? -5.232 -9.242 9.677 1.00 98.69 212 ILE A O 1
ATOM 1394 N N . THR A 1 213 ? -3.519 -9.159 11.117 1.00 98.62 213 THR A N 1
ATOM 1395 C CA . THR A 1 213 ? -4.153 -9.918 12.197 1.00 98.62 213 THR A CA 1
ATOM 1396 C C . THR A 1 213 ? -4.402 -9.010 13.398 1.00 98.62 213 THR A C 1
ATOM 1398 O O . THR A 1 213 ? -3.472 -8.483 14.016 1.00 98.62 213 THR A O 1
ATOM 1401 N N . LEU A 1 214 ? -5.671 -8.834 13.756 1.00 98.31 214 LEU A N 1
ATOM 1402 C CA . LEU A 1 214 ? -6.112 -7.997 14.869 1.00 98.31 214 LEU A CA 1
ATOM 1403 C C . LEU A 1 214 ? -6.862 -8.833 15.902 1.00 98.31 214 LEU A C 1
ATOM 1405 O O . LEU A 1 214 ? -7.858 -9.469 15.584 1.00 98.31 214 LEU A O 1
ATOM 1409 N N . THR A 1 215 ? -6.449 -8.748 17.164 1.00 98.38 215 THR A N 1
ATOM 1410 C CA . THR A 1 215 ? -7.189 -9.334 18.288 1.00 98.38 215 THR A CA 1
ATOM 1411 C C . THR A 1 215 ? -7.647 -8.221 19.220 1.00 98.38 215 THR A C 1
ATOM 1413 O O . THR A 1 215 ? -6.843 -7.628 19.944 1.00 98.38 215 THR A O 1
ATOM 1416 N N . ASN A 1 216 ? -8.948 -7.924 19.225 1.00 97.88 216 ASN A N 1
ATOM 1417 C CA . ASN A 1 216 ? -9.529 -6.879 20.055 1.00 97.88 216 ASN A CA 1
ATOM 1418 C C . ASN A 1 216 ? -10.324 -7.433 21.242 1.00 97.88 216 ASN A C 1
ATOM 1420 O O . ASN A 1 216 ? -11.409 -7.989 21.098 1.00 97.88 216 ASN A O 1
ATOM 1424 N N . SER A 1 217 ? -9.828 -7.137 22.441 1.00 97.62 217 SER A N 1
ATOM 1425 C CA . SER A 1 217 ? -10.542 -7.303 23.714 1.00 97.62 217 SER A CA 1
ATOM 1426 C C . SER A 1 217 ? -10.887 -5.959 24.372 1.00 97.62 217 SER A C 1
ATOM 1428 O O . SER A 1 217 ? -11.463 -5.921 25.460 1.00 97.62 217 SER A O 1
ATOM 1430 N N . ALA A 1 218 ? -10.527 -4.840 23.733 1.00 97.44 218 ALA A N 1
ATOM 1431 C CA . ALA A 1 218 ? -10.732 -3.502 24.265 1.00 97.44 218 ALA A CA 1
ATOM 1432 C C . ALA A 1 218 ? -12.180 -3.022 24.108 1.00 97.44 218 ALA A C 1
ATOM 1434 O O . ALA A 1 218 ? -12.930 -3.449 23.226 1.00 97.44 218 ALA A O 1
ATOM 1435 N N . THR A 1 219 ? -12.535 -2.046 24.938 1.00 97.94 219 THR A N 1
ATOM 1436 C CA . THR A 1 219 ? -13.666 -1.150 24.696 1.00 97.94 219 THR A CA 1
ATOM 1437 C C . THR A 1 219 ? -13.198 0.005 23.818 1.00 97.94 219 THR A C 1
ATOM 1439 O O . THR A 1 219 ? -12.433 0.855 24.271 1.00 97.94 219 THR A O 1
ATOM 1442 N N . ILE A 1 220 ? -13.645 0.028 22.566 1.00 97.56 220 ILE A N 1
ATOM 1443 C CA . ILE A 1 220 ? -13.330 1.044 21.565 1.00 97.56 220 ILE A CA 1
ATOM 1444 C C . ILE A 1 220 ? -14.511 2.007 21.441 1.00 97.56 220 ILE A C 1
ATOM 1446 O O . ILE A 1 220 ? -15.645 1.584 21.221 1.00 97.56 220 ILE A O 1
ATOM 1450 N N . THR A 1 221 ? -14.262 3.310 21.556 1.00 96.50 221 THR A N 1
ATOM 1451 C CA . THR A 1 221 ? -15.281 4.347 21.334 1.00 96.50 221 THR A CA 1
ATOM 1452 C C . THR A 1 221 ? -14.804 5.391 20.334 1.00 96.50 221 THR A C 1
ATOM 1454 O O . THR A 1 221 ? -13.774 6.029 20.551 1.00 96.50 221 THR A O 1
ATOM 1457 N N . THR A 1 222 ? -15.587 5.623 19.280 1.00 94.38 222 THR A N 1
ATOM 1458 C CA . THR A 1 222 ? -15.379 6.741 18.351 1.00 94.38 222 THR A CA 1
ATOM 1459 C C . THR A 1 222 ? -16.564 7.701 18.368 1.00 94.38 222 THR A C 1
ATOM 1461 O O . THR A 1 222 ? -17.729 7.290 18.391 1.00 94.38 222 THR A O 1
ATOM 1464 N N . ALA A 1 223 ? -16.276 9.003 18.410 1.00 87.62 223 ALA A N 1
ATOM 1465 C CA . ALA A 1 223 ? -17.302 10.025 18.647 1.00 87.62 223 ALA A CA 1
ATOM 1466 C C . ALA A 1 223 ? -17.709 10.825 17.398 1.00 87.62 223 ALA A C 1
ATOM 1468 O O . ALA A 1 223 ? -18.700 11.548 17.443 1.00 87.62 223 ALA A O 1
ATOM 1469 N N . SER A 1 224 ? -16.970 10.716 16.294 1.00 84.00 224 SER A N 1
ATOM 1470 C CA . SER A 1 224 ? -17.057 11.662 15.177 1.00 84.00 224 SER A CA 1
ATOM 1471 C C . SER A 1 224 ? -17.401 11.019 13.834 1.00 84.00 224 SER A C 1
ATOM 1473 O O . SER A 1 224 ? -17.244 9.811 13.643 1.00 84.00 224 SER A O 1
ATOM 1475 N N . ASP A 1 225 ? -17.811 11.847 12.869 1.00 88.56 225 ASP A N 1
ATOM 1476 C CA . ASP A 1 225 ? -18.040 11.438 11.479 1.00 88.56 225 ASP A CA 1
ATOM 1477 C C . ASP A 1 225 ? -16.807 10.736 10.889 1.00 88.56 225 ASP A C 1
ATOM 1479 O O . ASP A 1 225 ? -15.663 11.109 11.168 1.00 88.56 225 ASP A O 1
ATOM 1483 N N . LYS A 1 226 ? -17.061 9.691 10.086 1.00 86.81 226 LYS A N 1
ATOM 1484 C CA . LYS A 1 226 ? -16.057 8.839 9.412 1.00 86.81 226 LYS A CA 1
ATOM 1485 C C . LYS A 1 226 ? -15.068 8.109 10.341 1.00 86.81 226 LYS A C 1
ATOM 1487 O O . LYS A 1 226 ? -14.206 7.379 9.847 1.00 86.81 226 LYS A O 1
ATOM 1492 N N . GLY A 1 227 ? -15.195 8.253 11.661 1.00 91.12 227 GLY A N 1
ATOM 1493 C CA . GLY A 1 227 ? -14.332 7.611 12.651 1.00 91.12 227 GLY A CA 1
ATOM 1494 C C . GLY A 1 227 ? -14.692 6.144 12.862 1.00 91.12 227 GLY A C 1
ATOM 1495 O O . GLY A 1 227 ? -15.521 5.819 13.710 1.00 91.12 227 GLY A O 1
ATOM 1496 N N . GLN A 1 228 ? -14.092 5.253 12.074 1.00 95.69 228 GLN A N 1
ATOM 1497 C CA . GLN A 1 228 ? -14.299 3.801 12.208 1.00 95.69 228 GLN A CA 1
ATOM 1498 C C . GLN A 1 228 ? -13.798 3.284 13.566 1.00 95.69 228 GLN A C 1
ATOM 1500 O O . GLN A 1 228 ? -12.775 3.761 14.059 1.00 95.69 228 GLN A O 1
ATOM 1505 N N . GLY A 1 229 ? -14.467 2.291 14.154 1.00 96.44 229 GLY A N 1
ATOM 1506 C CA . GLY A 1 229 ? -13.973 1.633 15.367 1.00 96.44 229 GLY A CA 1
ATOM 1507 C C . GLY A 1 229 ? -12.632 0.941 15.115 1.00 96.44 229 GLY A C 1
ATOM 1508 O O . GLY A 1 229 ? -11.620 1.317 15.706 1.00 96.44 229 GLY A O 1
ATOM 1509 N N . ILE A 1 230 ? -12.623 -0.007 14.180 1.00 97.94 230 ILE A N 1
ATOM 1510 C CA . ILE A 1 230 ? -11.424 -0.629 13.612 1.00 97.94 230 ILE A CA 1
ATOM 1511 C C . ILE A 1 230 ? -11.432 -0.373 12.107 1.00 97.94 230 ILE A C 1
ATOM 1513 O O . ILE A 1 230 ? -12.416 -0.663 11.430 1.00 97.94 230 ILE A O 1
ATOM 1517 N N . PHE A 1 231 ? -10.337 0.172 11.598 1.00 97.44 231 PHE A N 1
ATOM 1518 C CA . PHE A 1 231 ? -10.043 0.287 10.180 1.00 97.44 231 PHE A CA 1
ATOM 1519 C C . PHE A 1 231 ? -8.822 -0.576 9.865 1.00 97.44 231 PHE A C 1
ATOM 1521 O O . PHE A 1 231 ? -7.741 -0.313 10.393 1.00 97.44 231 PHE A O 1
ATOM 1528 N N . ALA A 1 232 ? -9.006 -1.596 9.032 1.00 98.12 232 ALA A N 1
ATOM 1529 C CA . ALA A 1 232 ? -7.952 -2.480 8.551 1.00 98.12 232 ALA A CA 1
ATOM 1530 C C . ALA A 1 232 ? -7.902 -2.417 7.022 1.00 98.12 232 ALA A C 1
ATOM 1532 O O . ALA A 1 232 ? -8.914 -2.647 6.361 1.00 98.12 232 ALA A O 1
ATOM 1533 N N . HIS A 1 233 ? -6.747 -2.088 6.454 1.00 97.88 233 HIS A N 1
ATOM 1534 C CA . HIS A 1 233 ? -6.597 -1.968 5.007 1.00 97.88 233 HIS A CA 1
ATOM 1535 C C . HIS A 1 233 ? -5.267 -2.546 4.539 1.00 97.88 233 HIS A C 1
ATOM 1537 O O . HIS A 1 233 ? -4.203 -2.079 4.938 1.00 97.88 233 HIS A O 1
ATOM 1543 N N . THR A 1 234 ? -5.339 -3.531 3.656 1.00 97.94 234 THR A N 1
ATOM 1544 C CA . THR A 1 234 ? -4.181 -4.059 2.939 1.00 97.94 234 THR A CA 1
ATOM 1545 C C . THR A 1 234 ? -4.399 -3.938 1.442 1.00 97.94 234 THR A C 1
ATOM 1547 O O . THR A 1 234 ? -5.521 -4.109 0.950 1.00 97.94 234 THR A O 1
ATOM 1550 N N . SER A 1 235 ? -3.340 -3.610 0.709 1.00 97.44 235 SER A N 1
ATOM 1551 C CA . SER A 1 235 ? -3.399 -3.591 -0.746 1.00 97.44 235 SER A CA 1
ATOM 1552 C C . SER A 1 235 ? -2.114 -4.069 -1.391 1.00 97.44 235 SER A C 1
ATOM 1554 O O . SER A 1 235 ? -1.021 -3.787 -0.903 1.00 97.44 235 SER A O 1
ATOM 1556 N N . GLY A 1 236 ? -2.258 -4.750 -2.524 1.00 98.00 236 GLY A N 1
ATOM 1557 C CA . GLY A 1 236 ? -1.148 -4.975 -3.442 1.00 98.00 236 GLY A CA 1
ATOM 1558 C C . GLY A 1 236 ? -0.774 -3.694 -4.186 1.00 98.00 236 GLY A C 1
ATOM 1559 O O . GLY A 1 236 ? -1.624 -2.826 -4.393 1.00 98.00 236 GLY A O 1
ATOM 1560 N N . GLY A 1 237 ? 0.488 -3.592 -4.595 1.00 97.69 237 GLY A N 1
ATOM 1561 C CA . GLY A 1 237 ? 1.003 -2.485 -5.393 1.00 97.69 237 GLY A CA 1
ATOM 1562 C C . GLY A 1 237 ? 0.635 -2.620 -6.868 1.00 97.69 237 GLY A C 1
ATOM 1563 O O . GLY A 1 237 ? 0.425 -3.730 -7.380 1.00 97.69 237 GLY A O 1
ATOM 1564 N N . TYR A 1 238 ? 0.568 -1.489 -7.562 1.00 97.44 238 TYR A N 1
ATOM 1565 C CA . TYR A 1 238 ? 0.372 -1.435 -9.006 1.00 97.44 238 TYR A CA 1
ATOM 1566 C C . TYR A 1 238 ? 1.613 -1.949 -9.743 1.00 97.44 238 TYR A C 1
ATOM 1568 O O . TYR A 1 238 ? 2.742 -1.768 -9.295 1.00 97.44 238 TYR A O 1
ATOM 1576 N N . GLY A 1 239 ? 1.406 -2.618 -10.875 1.00 97.44 239 GLY A N 1
ATOM 1577 C CA . GLY A 1 239 ? 2.489 -2.968 -11.787 1.00 97.44 239 GLY A CA 1
ATOM 1578 C C . GLY A 1 239 ? 2.936 -1.760 -12.608 1.00 97.44 239 GLY A C 1
ATOM 1579 O O . GLY A 1 239 ? 2.103 -0.974 -13.067 1.00 97.44 239 GLY A O 1
ATOM 1580 N N . GLY A 1 240 ? 4.242 -1.639 -12.816 1.00 97.75 240 GLY A N 1
ATOM 1581 C CA . GLY A 1 240 ? 4.856 -0.613 -13.643 1.00 97.75 240 GLY A CA 1
ATOM 1582 C C . GLY A 1 240 ? 4.538 -0.809 -15.121 1.00 97.75 240 GLY A C 1
ATOM 1583 O O . GLY A 1 240 ? 4.429 -1.932 -15.626 1.00 97.75 240 GLY A O 1
ATOM 1584 N N . SER A 1 241 ? 4.375 0.300 -15.827 1.00 98.12 241 SER A N 1
ATOM 1585 C CA . SER A 1 241 ? 4.139 0.329 -17.267 1.00 98.12 241 SER A CA 1
ATOM 1586 C C . SER A 1 241 ? 5.450 0.215 -18.032 1.00 98.12 241 SER A C 1
ATOM 1588 O O . SER A 1 241 ? 6.473 0.736 -17.603 1.00 98.12 241 SER A O 1
ATOM 1590 N N . GLY A 1 242 ? 5.416 -0.416 -19.199 1.00 98.00 242 GLY A N 1
ATOM 1591 C CA . GLY A 1 242 ? 6.560 -0.451 -20.097 1.00 98.00 242 GLY A CA 1
ATOM 1592 C C . GLY A 1 242 ? 6.854 0.910 -20.725 1.00 98.00 242 GLY A C 1
ATOM 1593 O O . GLY A 1 242 ? 5.951 1.687 -21.056 1.00 98.00 242 GLY A O 1
ATOM 1594 N N . GLY A 1 243 ? 8.135 1.184 -20.934 1.00 97.94 243 GLY A N 1
ATOM 1595 C CA . GLY A 1 243 ? 8.624 2.390 -21.579 1.00 97.94 243 GLY A CA 1
ATOM 1596 C C . GLY A 1 243 ? 8.391 2.397 -23.088 1.00 97.94 243 GLY A C 1
ATOM 1597 O O . GLY A 1 243 ? 8.172 1.369 -23.729 1.00 97.94 243 GLY A O 1
ATOM 1598 N N . SER A 1 244 ? 8.445 3.575 -23.707 1.00 97.81 244 SER A N 1
ATOM 1599 C CA . SER A 1 244 ? 8.282 3.680 -25.164 1.00 97.81 244 SER A CA 1
ATOM 1600 C C . SER A 1 244 ? 9.597 3.440 -25.906 1.00 97.81 244 SER A C 1
ATOM 1602 O O . SER A 1 244 ? 10.637 3.956 -25.503 1.00 97.81 244 SER A O 1
ATOM 1604 N N . GLY A 1 245 ? 9.539 2.732 -27.033 1.00 96.81 245 GLY A N 1
ATOM 1605 C CA . GLY A 1 245 ? 10.635 2.630 -27.996 1.00 96.81 245 GLY A CA 1
ATOM 1606 C C . GLY A 1 245 ? 10.377 3.516 -29.206 1.00 96.81 245 GLY A C 1
ATOM 1607 O O . GLY A 1 245 ? 9.447 3.275 -29.976 1.00 96.81 245 GLY A O 1
ATOM 1608 N N . LEU A 1 246 ? 11.191 4.552 -29.391 1.00 93.56 246 LEU A N 1
ATOM 1609 C CA . LEU A 1 246 ? 11.004 5.580 -30.413 1.00 93.56 246 LEU A CA 1
ATOM 1610 C C . LEU A 1 246 ? 12.142 5.540 -31.433 1.00 93.56 246 LEU A C 1
ATOM 1612 O O . LEU A 1 246 ? 13.305 5.687 -31.059 1.00 93.56 246 LEU A O 1
ATOM 1616 N N . GLY A 1 247 ? 11.815 5.406 -32.723 1.00 90.19 247 GLY A N 1
ATOM 1617 C CA . GLY A 1 247 ? 12.825 5.440 -33.774 1.00 90.19 247 GLY A CA 1
ATOM 1618 C C . GLY A 1 247 ? 12.345 5.163 -35.188 1.00 90.19 247 GLY A C 1
ATOM 1619 O O . GLY A 1 247 ? 11.184 5.358 -35.522 1.00 90.19 247 GLY A O 1
ATOM 1620 N N . ILE A 1 248 ? 13.263 4.717 -36.051 1.00 90.25 248 ILE A N 1
ATOM 1621 C CA . ILE A 1 248 ? 12.901 4.070 -37.322 1.00 90.25 248 ILE A CA 1
ATOM 1622 C C . ILE A 1 248 ? 12.444 2.635 -37.037 1.00 90.25 248 ILE A C 1
ATOM 1624 O O . ILE A 1 248 ? 11.473 2.180 -37.646 1.00 90.25 248 ILE A O 1
ATOM 1628 N N . GLY A 1 249 ? 13.122 1.957 -36.106 1.00 91.44 249 GLY A N 1
ATOM 1629 C CA . GLY A 1 249 ? 12.673 0.718 -35.478 1.00 91.44 249 GLY A CA 1
ATOM 1630 C C . GLY A 1 249 ? 12.372 0.946 -34.000 1.00 91.44 249 GLY A C 1
ATOM 1631 O O . GLY A 1 249 ? 13.297 1.253 -33.255 1.00 91.44 249 GLY A O 1
ATOM 1632 N N . GLY A 1 250 ? 11.109 0.828 -33.594 1.00 95.25 250 GLY A N 1
ATOM 1633 C CA . GLY A 1 250 ? 10.671 1.100 -32.221 1.00 95.25 250 GLY A CA 1
ATOM 1634 C C . GLY A 1 250 ? 10.037 -0.114 -31.549 1.00 95.25 250 GLY A C 1
ATOM 1635 O O . GLY A 1 250 ? 9.085 -0.675 -32.090 1.00 95.25 250 GLY A O 1
ATOM 1636 N N . VAL A 1 251 ? 10.515 -0.494 -30.369 1.00 97.19 251 VAL A N 1
ATOM 1637 C CA . VAL A 1 251 ? 9.939 -1.577 -29.556 1.00 97.19 251 VAL A CA 1
ATOM 1638 C C . VAL A 1 251 ? 9.534 -1.019 -28.196 1.00 97.19 251 VAL A C 1
ATOM 1640 O O . VAL A 1 251 ? 10.368 -0.503 -27.465 1.00 97.19 251 VAL A O 1
ATOM 1643 N N . GLY A 1 252 ? 8.250 -1.056 -27.863 1.00 97.31 252 GLY A N 1
ATOM 1644 C CA . GLY A 1 252 ? 7.810 -0.722 -26.511 1.00 97.31 252 GLY A CA 1
ATOM 1645 C C . GLY A 1 252 ? 8.250 -1.794 -25.518 1.00 97.31 252 GLY A C 1
ATOM 1646 O O . GLY A 1 252 ? 8.195 -2.976 -25.849 1.00 97.31 252 GLY A O 1
ATOM 1647 N N . GLY A 1 253 ? 8.648 -1.383 -24.317 1.00 98.06 253 GLY A N 1
ATOM 1648 C CA . GLY A 1 253 ? 8.865 -2.307 -23.208 1.00 98.06 253 GLY A CA 1
ATOM 1649 C C . GLY A 1 253 ? 7.540 -2.867 -22.700 1.00 98.06 253 GLY A C 1
ATOM 1650 O O . GLY A 1 253 ? 6.471 -2.307 -22.957 1.00 98.06 253 GLY A O 1
ATOM 1651 N N . ASN A 1 254 ? 7.580 -3.973 -21.979 1.00 98.00 254 ASN A N 1
ATOM 1652 C CA . ASN A 1 254 ? 6.400 -4.606 -21.406 1.00 98.00 254 ASN A CA 1
ATOM 1653 C C . ASN A 1 254 ? 6.008 -3.932 -20.090 1.00 98.00 254 ASN A C 1
ATOM 1655 O O . ASN A 1 254 ? 6.860 -3.480 -19.329 1.00 98.00 254 ASN A O 1
ATOM 1659 N N . GLY A 1 255 ? 4.709 -3.868 -19.812 1.00 96.94 255 GLY A N 1
ATOM 1660 C CA . GLY A 1 255 ? 4.238 -3.652 -18.447 1.00 96.94 255 GLY A CA 1
ATOM 1661 C C . GLY A 1 255 ? 4.341 -4.944 -17.640 1.00 96.94 255 GLY A C 1
ATOM 1662 O O . GLY A 1 255 ? 4.440 -6.032 -18.208 1.00 96.94 255 GLY A O 1
ATOM 1663 N N . ASP A 1 256 ? 4.256 -4.844 -16.318 1.00 96.62 256 ASP A N 1
ATOM 1664 C CA . ASP A 1 256 ? 4.326 -6.010 -15.429 1.00 96.62 256 ASP A CA 1
ATOM 1665 C C . ASP A 1 256 ? 3.121 -6.074 -14.478 1.00 96.62 256 ASP A C 1
ATOM 1667 O O . ASP A 1 256 ? 2.306 -5.154 -14.407 1.00 96.62 256 ASP A O 1
ATOM 1671 N N . GLY A 1 257 ? 2.933 -7.223 -13.833 1.00 95.19 257 GLY A N 1
ATOM 1672 C CA . GLY A 1 257 ? 1.784 -7.554 -13.000 1.00 95.19 257 GLY A CA 1
ATOM 1673 C C . GLY A 1 257 ? 1.681 -6.733 -11.723 1.00 95.19 257 GLY A C 1
ATOM 1674 O O . GLY A 1 257 ? 2.644 -6.151 -11.226 1.00 95.19 257 GLY A O 1
ATOM 1675 N N . ALA A 1 258 ? 0.492 -6.752 -11.136 1.00 94.62 258 ALA A N 1
ATOM 1676 C CA . ALA A 1 258 ? 0.274 -6.190 -9.813 1.00 94.62 258 ALA A CA 1
ATOM 1677 C C . ALA A 1 258 ? 0.646 -7.172 -8.686 1.00 94.62 258 ALA A C 1
ATOM 1679 O O . ALA A 1 258 ? 0.826 -8.385 -8.887 1.00 94.62 258 ALA A O 1
ATOM 1680 N N . GLY A 1 259 ? 0.711 -6.652 -7.465 1.00 96.81 259 GLY A N 1
ATOM 1681 C CA . GLY A 1 259 ? 0.661 -7.476 -6.265 1.00 96.81 259 GLY A CA 1
ATOM 1682 C C . GLY A 1 259 ? -0.761 -7.849 -5.861 1.00 96.81 259 GLY A C 1
ATOM 1683 O O . GLY A 1 259 ? -1.723 -7.154 -6.188 1.00 96.81 259 GLY A O 1
ATOM 1684 N N . ALA A 1 260 ? -0.895 -8.946 -5.121 1.00 97.19 260 ALA A N 1
ATOM 1685 C CA . ALA A 1 260 ? -2.141 -9.276 -4.433 1.00 97.19 260 ALA A CA 1
ATOM 1686 C C . ALA A 1 260 ? -2.274 -8.447 -3.144 1.00 97.19 260 ALA A C 1
ATOM 1688 O O . ALA A 1 260 ? -1.264 -8.016 -2.584 1.00 97.19 260 ALA A O 1
ATOM 1689 N N . GLY A 1 261 ? -3.505 -8.234 -2.679 1.00 96.88 261 GLY A N 1
ATOM 1690 C CA . GLY A 1 261 ? -3.755 -7.749 -1.320 1.00 96.88 261 GLY A CA 1
ATOM 1691 C C . GLY A 1 261 ? -3.497 -8.848 -0.287 1.00 96.88 261 GLY A C 1
ATOM 1692 O O . GLY A 1 261 ? -3.600 -10.033 -0.605 1.00 96.88 261 GLY A O 1
ATOM 1693 N N . GLY A 1 262 ? -3.181 -8.461 0.948 1.00 97.94 262 GLY A N 1
ATOM 1694 C CA . GLY A 1 262 ? -3.013 -9.404 2.057 1.00 97.94 262 GLY A CA 1
ATOM 1695 C C . GLY A 1 262 ? -4.344 -9.907 2.619 1.00 97.94 262 GLY A C 1
ATOM 1696 O O . GLY A 1 262 ? -5.417 -9.370 2.328 1.00 97.94 262 GLY A O 1
ATOM 1697 N N . ALA A 1 263 ? -4.304 -10.936 3.450 1.00 98.38 263 ALA A N 1
ATOM 1698 C CA . ALA A 1 263 ? -5.452 -11.360 4.234 1.00 98.38 263 ALA A CA 1
ATOM 1699 C C . ALA A 1 263 ? -5.688 -10.417 5.425 1.00 98.38 263 ALA A C 1
ATOM 1701 O O . ALA A 1 263 ? -4.762 -9.820 5.978 1.00 98.38 263 ALA A O 1
ATOM 1702 N N . ILE A 1 264 ? -6.944 -10.301 5.851 1.00 98.75 264 ILE A N 1
ATOM 1703 C CA . ILE A 1 264 ? -7.313 -9.612 7.089 1.00 98.75 264 ILE A CA 1
ATOM 1704 C C . ILE A 1 264 ? -8.044 -10.604 7.988 1.00 98.75 264 ILE A C 1
ATOM 1706 O O . ILE A 1 264 ? -9.080 -11.128 7.594 1.00 98.75 264 ILE A O 1
ATOM 1710 N N . ASN A 1 265 ? -7.541 -10.819 9.202 1.00 98.50 265 ASN A N 1
ATOM 1711 C CA . ASN A 1 265 ? -8.192 -11.625 10.233 1.00 98.50 265 ASN A CA 1
ATOM 1712 C C . ASN A 1 265 ? -8.444 -10.771 11.480 1.00 98.50 265 ASN A C 1
ATOM 1714 O O . ASN A 1 265 ? -7.500 -10.235 12.067 1.00 98.50 265 ASN A O 1
ATOM 1718 N N . ILE A 1 266 ? -9.703 -10.629 11.894 1.00 98.56 266 ILE A N 1
ATOM 1719 C CA . ILE A 1 266 ? -10.083 -9.822 13.060 1.00 98.56 266 ILE A CA 1
ATOM 1720 C C . ILE A 1 266 ? -10.863 -10.674 14.058 1.00 98.56 266 ILE A C 1
ATOM 1722 O O . ILE A 1 266 ? -12.018 -11.005 13.815 1.00 98.56 266 ILE A O 1
ATOM 1726 N N . ASP A 1 267 ? -10.275 -10.897 15.231 1.00 98.44 267 ASP A N 1
ATOM 1727 C CA . ASP A 1 267 ? -10.922 -11.542 16.372 1.00 98.44 267 ASP A CA 1
ATOM 1728 C C . ASP A 1 267 ? -11.405 -10.476 17.360 1.00 98.44 267 ASP A C 1
ATOM 1730 O O . ASP A 1 267 ? -10.604 -9.786 17.999 1.00 98.44 267 ASP A O 1
ATOM 1734 N N . HIS A 1 268 ? -12.719 -10.331 17.531 1.00 97.88 268 HIS A N 1
ATOM 1735 C CA . HIS A 1 268 ? -13.311 -9.317 18.406 1.00 97.88 268 HIS A CA 1
ATOM 1736 C C . HIS A 1 268 ? -14.109 -9.931 19.556 1.00 97.88 268 HIS A C 1
ATOM 1738 O O . HIS A 1 268 ? -15.194 -10.473 19.360 1.00 97.88 268 HIS A O 1
ATOM 1744 N N . SER A 1 269 ? -13.619 -9.764 20.786 1.00 97.94 269 SER A N 1
ATOM 1745 C CA . SER A 1 269 ? -14.312 -10.149 22.026 1.00 97.94 269 SER A CA 1
ATOM 1746 C C . SER A 1 269 ? -14.657 -8.957 22.932 1.00 97.94 269 SER A C 1
ATOM 1748 O O . SER A 1 269 ? -15.221 -9.149 24.008 1.00 97.94 269 SER A O 1
ATOM 1750 N N . GLY A 1 270 ? -14.263 -7.738 22.547 1.00 97.06 270 GLY A N 1
ATOM 1751 C CA . GLY A 1 270 ? -14.478 -6.506 23.312 1.00 97.06 270 GLY A CA 1
ATOM 1752 C C . GLY A 1 270 ? -15.803 -5.800 22.997 1.00 97.06 270 GLY A C 1
ATOM 1753 O O . GLY A 1 270 ? -16.774 -6.400 22.539 1.00 97.06 270 GLY A O 1
ATOM 1754 N N . SER A 1 271 ? -15.848 -4.479 23.180 1.00 98.00 271 SER A N 1
ATOM 1755 C CA . SER A 1 271 ? -16.997 -3.667 22.747 1.00 98.00 271 SER A CA 1
ATOM 1756 C C . SER A 1 271 ? -16.553 -2.547 21.812 1.00 98.00 271 SER A C 1
ATOM 1758 O O . SER A 1 271 ? -15.543 -1.900 22.060 1.00 98.00 271 SER A O 1
ATOM 1760 N N . ILE A 1 272 ? -17.279 -2.323 20.718 1.00 98.19 272 ILE A N 1
ATOM 1761 C CA . ILE A 1 272 ? -17.050 -1.201 19.800 1.00 98.19 272 ILE A CA 1
ATOM 1762 C C . ILE A 1 272 ? -18.309 -0.343 19.790 1.00 98.19 272 ILE A C 1
ATOM 1764 O O . ILE A 1 272 ? -19.398 -0.851 19.536 1.00 98.19 272 ILE A O 1
ATOM 1768 N N . THR A 1 273 ? -18.170 0.955 20.056 1.00 97.75 273 THR A N 1
ATOM 1769 C CA . THR A 1 273 ? -19.258 1.932 19.931 1.00 97.75 273 THR A CA 1
ATOM 1770 C C . THR A 1 273 ? -18.840 3.095 19.042 1.00 97.75 273 THR A C 1
ATOM 1772 O O . THR A 1 273 ? -17.871 3.788 19.346 1.00 97.75 273 THR A O 1
ATOM 1775 N N . THR A 1 274 ? -19.598 3.354 17.978 1.00 96.56 274 THR A N 1
ATOM 1776 C CA . THR A 1 274 ? -19.383 4.501 17.081 1.00 96.56 274 THR A CA 1
ATOM 1777 C C . THR A 1 274 ? -20.611 5.413 17.052 1.00 96.56 274 THR A C 1
ATOM 1779 O O . THR A 1 274 ? -21.743 4.958 17.251 1.00 96.56 274 THR A O 1
ATOM 1782 N N . GLN A 1 275 ? -20.413 6.722 16.858 1.00 91.00 275 GLN A N 1
ATOM 1783 C CA . GLN A 1 275 ? -21.496 7.719 16.967 1.00 91.00 275 GLN A CA 1
ATOM 1784 C C . GLN A 1 275 ? -21.690 8.608 15.727 1.00 91.00 275 GLN A C 1
ATOM 1786 O O . GLN A 1 275 ? -22.803 9.074 15.494 1.00 91.00 275 GLN A O 1
ATOM 1791 N N . GLY A 1 276 ? -20.656 8.822 14.909 1.00 88.50 276 GLY A N 1
ATOM 1792 C CA . GLY A 1 276 ? -20.728 9.708 13.742 1.00 88.50 276 GLY A CA 1
ATOM 1793 C C . GLY A 1 276 ? -21.359 9.090 12.494 1.00 88.50 276 GLY A C 1
ATOM 1794 O O . GLY A 1 276 ? -21.487 7.871 12.359 1.00 88.50 276 GLY A O 1
ATOM 1795 N N . ARG A 1 277 ? -21.726 9.937 11.531 1.00 91.88 277 ARG A N 1
ATOM 1796 C CA . ARG A 1 277 ? -22.198 9.498 10.212 1.00 91.88 277 ARG A CA 1
ATOM 1797 C C . ARG A 1 277 ? -21.075 8.767 9.474 1.00 91.88 277 ARG A C 1
ATOM 1799 O O . ARG A 1 277 ? -19.919 9.199 9.511 1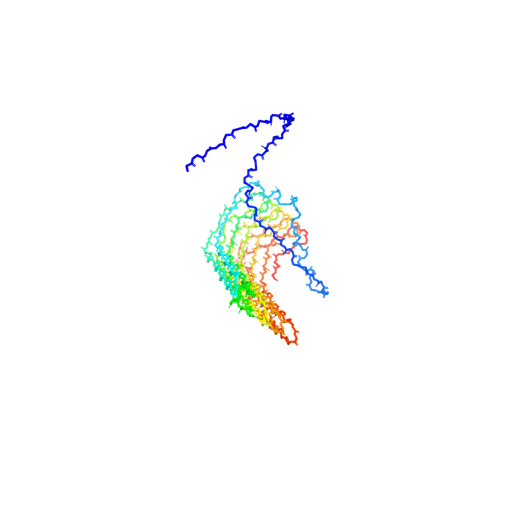.00 91.88 277 ARG A O 1
ATOM 1806 N N . THR A 1 278 ? -21.404 7.690 8.758 1.00 90.75 278 THR A N 1
ATOM 1807 C CA . THR A 1 278 ? -20.431 6.840 8.037 1.00 90.75 278 THR A CA 1
ATOM 1808 C C . THR A 1 278 ? -19.302 6.300 8.933 1.00 90.75 278 THR A C 1
ATOM 1810 O O . THR A 1 278 ? -18.177 6.100 8.478 1.00 90.75 278 THR A O 1
ATOM 1813 N N . ALA A 1 279 ? -19.580 6.103 10.224 1.00 94.06 279 ALA A N 1
ATOM 1814 C CA . ALA A 1 279 ? -18.654 5.554 11.212 1.00 94.06 279 ALA A CA 1
ATOM 1815 C C . ALA A 1 279 ? -19.016 4.088 11.495 1.00 94.06 279 ALA A C 1
ATOM 1817 O O . ALA A 1 279 ? -19.831 3.798 12.373 1.00 94.06 279 ALA A O 1
ATOM 1818 N N . ASN A 1 280 ? -18.445 3.163 10.728 1.00 96.38 280 ASN A N 1
ATOM 1819 C CA . ASN A 1 280 ? -18.664 1.729 10.901 1.00 96.38 280 ASN A CA 1
ATOM 1820 C C . ASN A 1 280 ? -17.929 1.207 12.139 1.00 96.38 280 ASN A C 1
ATOM 1822 O O . ASN A 1 280 ? -16.932 1.785 12.578 1.00 96.38 280 ASN A O 1
ATOM 1826 N N . GLY A 1 281 ? -18.415 0.099 12.696 1.00 97.00 281 GLY A N 1
ATOM 1827 C CA . GLY A 1 281 ? -17.742 -0.578 13.799 1.00 97.00 281 GLY A CA 1
ATOM 1828 C C . GLY A 1 281 ? -16.400 -1.149 13.353 1.00 97.00 281 GLY A C 1
ATOM 1829 O O . GLY A 1 281 ? -15.359 -0.743 13.863 1.00 97.00 281 GLY A O 1
ATOM 1830 N N . ILE A 1 282 ? -16.437 -2.036 12.363 1.00 98.19 282 ILE A N 1
ATOM 1831 C CA . ILE A 1 282 ? -15.264 -2.601 11.695 1.00 98.19 282 ILE A CA 1
ATOM 1832 C C . ILE A 1 282 ? -15.387 -2.315 10.200 1.00 98.19 282 ILE A C 1
ATOM 1834 O O . ILE A 1 282 ? -16.408 -2.633 9.592 1.00 98.19 282 ILE A O 1
ATOM 1838 N N . LEU A 1 283 ? -14.350 -1.709 9.629 1.00 97.50 283 LEU A N 1
ATOM 1839 C CA . LEU A 1 283 ? -14.146 -1.582 8.193 1.00 97.50 283 LEU A CA 1
ATOM 1840 C C . LEU A 1 283 ? -12.846 -2.301 7.831 1.00 97.50 283 LEU A C 1
ATOM 1842 O O . LEU A 1 283 ? -11.775 -1.870 8.258 1.00 97.50 283 LEU A O 1
ATOM 1846 N N . ALA A 1 284 ? -12.953 -3.372 7.055 1.00 97.88 284 ALA A N 1
ATOM 1847 C CA . ALA A 1 284 ? -11.828 -4.135 6.539 1.00 97.88 284 ALA A CA 1
ATOM 1848 C C . ALA A 1 284 ? -11.832 -4.085 5.006 1.00 97.88 284 ALA A C 1
ATOM 1850 O O . ALA A 1 284 ? -12.889 -4.171 4.390 1.00 97.88 284 ALA A O 1
ATOM 1851 N N . LEU A 1 285 ? -10.666 -3.896 4.391 1.00 97.50 285 LEU A N 1
ATOM 1852 C CA . LEU A 1 285 ? -10.513 -3.839 2.938 1.00 97.50 285 LEU A CA 1
ATOM 1853 C C . LEU A 1 285 ? -9.229 -4.556 2.533 1.00 97.50 285 LEU A C 1
ATOM 1855 O O . LEU A 1 285 ? -8.148 -4.182 2.983 1.00 97.50 285 LEU A O 1
ATOM 1859 N N . SER A 1 286 ? -9.350 -5.539 1.649 1.00 97.44 286 SER A N 1
ATOM 1860 C CA . SER A 1 286 ? -8.215 -6.157 0.976 1.00 97.44 286 SER A CA 1
ATOM 1861 C C . SER A 1 286 ? -8.376 -6.004 -0.527 1.00 97.44 286 SER A C 1
ATOM 1863 O O . SER A 1 286 ? -9.362 -6.459 -1.110 1.00 97.44 286 SER A O 1
ATOM 1865 N N . VAL A 1 287 ? -7.427 -5.311 -1.150 1.00 97.12 287 VAL A N 1
ATOM 1866 C CA . VAL A 1 287 ? -7.522 -4.908 -2.554 1.00 97.12 287 VAL A CA 1
ATOM 1867 C C . VAL A 1 287 ? -6.269 -5.354 -3.297 1.00 97.12 287 VAL A C 1
ATOM 1869 O O . VAL A 1 287 ? -5.154 -5.020 -2.911 1.00 97.12 287 VAL A O 1
ATOM 1872 N N . GLY A 1 288 ? -6.432 -6.113 -4.377 1.00 96.44 288 GLY A N 1
ATOM 1873 C CA . GLY A 1 288 ? -5.324 -6.389 -5.288 1.00 96.44 288 GLY A CA 1
ATOM 1874 C C . GLY A 1 288 ? -4.933 -5.150 -6.094 1.00 96.44 288 GLY A C 1
ATOM 1875 O O . GLY A 1 288 ? -5.757 -4.263 -6.324 1.00 96.44 288 GLY A O 1
ATOM 1876 N N . GLY A 1 289 ? -3.681 -5.083 -6.538 1.00 95.06 289 GLY A N 1
ATOM 1877 C CA . GLY A 1 289 ? -3.221 -4.003 -7.408 1.00 95.06 289 GLY A CA 1
ATOM 1878 C C . GLY A 1 289 ? -3.762 -4.128 -8.839 1.00 95.06 289 GLY A C 1
ATOM 1879 O O . GLY A 1 289 ? -4.365 -5.126 -9.225 1.00 95.06 289 GLY A O 1
ATOM 1880 N N . PHE A 1 290 ? -3.483 -3.136 -9.675 1.00 94.69 290 PHE A N 1
ATOM 1881 C CA . PHE A 1 290 ? -3.727 -3.167 -11.127 1.00 94.69 290 PHE A CA 1
ATOM 1882 C C . PHE A 1 290 ? -2.424 -3.400 -11.900 1.00 94.69 290 PHE A C 1
ATOM 1884 O O . PHE A 1 290 ? -1.367 -2.942 -11.476 1.00 94.69 290 PHE A O 1
ATOM 1891 N N . GLY A 1 291 ? -2.502 -4.123 -13.020 1.00 94.00 291 GLY A N 1
ATOM 1892 C CA . GLY A 1 291 ? -1.347 -4.401 -13.876 1.00 94.00 291 GLY A CA 1
ATOM 1893 C C . GLY A 1 291 ? -0.891 -3.181 -14.679 1.00 94.00 291 GLY A C 1
ATOM 1894 O O . GLY A 1 291 ? -1.678 -2.269 -14.958 1.00 94.00 291 GLY A O 1
ATOM 1895 N N . GLY A 1 292 ? 0.379 -3.194 -15.068 1.00 95.06 292 GLY A N 1
ATOM 1896 C CA . GLY A 1 292 ? 1.001 -2.184 -15.910 1.00 95.06 292 GLY A CA 1
ATOM 1897 C C . GLY A 1 292 ? 0.601 -2.308 -17.378 1.00 95.06 292 GLY A C 1
ATOM 1898 O O . GLY A 1 292 ? 0.316 -3.394 -17.895 1.00 95.06 292 GLY A O 1
ATOM 1899 N N . SER A 1 293 ? 0.588 -1.170 -18.070 1.00 96.62 293 SER A N 1
ATOM 1900 C CA . SER A 1 293 ? 0.362 -1.134 -19.518 1.00 96.62 293 SER A CA 1
ATOM 1901 C C . SER A 1 293 ? 1.655 -1.419 -20.275 1.00 96.62 293 SER A C 1
ATOM 1903 O O . SER A 1 293 ? 2.725 -1.003 -19.842 1.00 96.62 293 SER A O 1
ATOM 1905 N N . GLY A 1 294 ? 1.556 -2.061 -21.436 1.00 95.62 294 GLY A N 1
ATOM 1906 C CA . GLY A 1 294 ? 2.675 -2.155 -22.367 1.00 95.62 294 GLY A CA 1
ATOM 1907 C C . GLY A 1 294 ? 3.050 -0.795 -22.959 1.00 95.62 294 GLY A C 1
ATOM 1908 O O . GLY A 1 294 ? 2.201 0.082 -23.151 1.00 95.62 294 GLY A O 1
ATOM 1909 N N . GLY A 1 295 ? 4.330 -0.632 -23.264 1.00 96.06 295 GLY A N 1
ATOM 1910 C CA . GLY A 1 295 ? 4.901 0.554 -23.875 1.00 96.06 295 GLY A CA 1
ATOM 1911 C C . GLY A 1 295 ? 4.599 0.663 -25.368 1.00 96.06 295 GLY A C 1
ATOM 1912 O O . GLY A 1 295 ? 4.320 -0.318 -26.063 1.00 96.06 295 GLY A O 1
ATOM 1913 N N . ALA A 1 296 ? 4.673 1.880 -25.902 1.00 95.88 296 ALA A N 1
ATOM 1914 C CA . ALA A 1 296 ? 4.462 2.117 -27.325 1.00 95.88 296 ALA A CA 1
ATOM 1915 C C . ALA A 1 296 ? 5.746 1.880 -28.133 1.00 95.88 296 ALA A C 1
ATOM 1917 O O . ALA A 1 296 ? 6.808 2.392 -27.784 1.00 95.88 296 ALA A O 1
ATOM 1918 N N . GLY A 1 297 ? 5.630 1.188 -29.267 1.00 92.75 297 GLY A N 1
ATOM 1919 C CA . GLY A 1 297 ? 6.640 1.213 -30.325 1.00 92.75 297 GLY A CA 1
ATOM 1920 C C . GLY A 1 297 ? 6.307 2.278 -31.370 1.00 92.75 297 GLY A C 1
ATOM 1921 O O . GLY A 1 297 ? 5.165 2.363 -31.828 1.00 92.75 297 GLY A O 1
ATOM 1922 N N . GLY A 1 298 ? 7.290 3.078 -31.784 1.00 88.25 298 GLY A N 1
ATOM 1923 C CA . GLY A 1 298 ? 7.141 4.099 -32.824 1.00 88.25 298 GLY A CA 1
ATOM 1924 C C . GLY A 1 298 ? 8.194 3.976 -33.924 1.00 88.25 298 GLY A C 1
ATOM 1925 O O . GLY A 1 298 ? 9.381 3.874 -33.625 1.00 88.25 298 GLY A O 1
ATOM 1926 N N . GLY A 1 299 ? 7.770 4.023 -35.193 1.00 89.19 299 GLY A N 1
ATOM 1927 C CA . GLY A 1 299 ? 8.682 4.032 -36.339 1.00 89.19 299 GLY A CA 1
ATOM 1928 C C . GLY A 1 299 ? 8.104 3.485 -37.639 1.00 89.19 299 GLY A C 1
ATOM 1929 O O . GLY A 1 299 ? 6.898 3.289 -37.771 1.00 89.19 299 GLY A O 1
ATOM 1930 N N . LEU A 1 300 ? 8.992 3.248 -38.612 1.00 89.00 300 LEU A N 1
ATOM 1931 C CA . LEU A 1 300 ? 8.662 2.562 -39.867 1.00 89.00 300 LEU A CA 1
ATOM 1932 C C . LEU A 1 300 ? 8.388 1.073 -39.622 1.00 89.00 300 LEU A C 1
ATOM 1934 O O . LEU A 1 300 ? 7.525 0.489 -40.273 1.00 89.00 300 LEU A O 1
ATOM 1938 N N . VAL A 1 301 ? 9.117 0.477 -38.676 1.00 89.69 301 VAL A N 1
ATOM 1939 C CA . VAL A 1 301 ? 8.836 -0.848 -38.118 1.00 89.69 301 VAL A CA 1
ATOM 1940 C C . VAL A 1 301 ? 8.661 -0.693 -36.613 1.00 89.69 301 VAL A C 1
ATOM 1942 O O . VAL A 1 301 ? 9.523 -0.118 -35.952 1.00 89.69 301 VAL A O 1
ATOM 1945 N N . ALA A 1 302 ? 7.526 -1.134 -36.075 1.00 90.75 302 ALA A N 1
ATOM 1946 C CA . ALA A 1 302 ? 7.209 -0.907 -34.673 1.00 90.75 302 ALA A CA 1
ATOM 1947 C C . ALA A 1 302 ? 6.429 -2.061 -34.045 1.00 90.75 302 ALA A C 1
ATOM 1949 O O . ALA A 1 302 ? 5.546 -2.638 -34.683 1.00 90.75 302 ALA A O 1
ATOM 1950 N N . PHE A 1 303 ? 6.744 -2.340 -32.782 1.00 94.12 303 PHE A N 1
ATOM 1951 C CA . PHE A 1 303 ? 6.070 -3.323 -31.939 1.00 94.12 303 PHE A CA 1
ATOM 1952 C C . PHE A 1 303 ? 5.760 -2.676 -30.588 1.00 94.12 303 PHE A C 1
ATOM 1954 O O . PHE A 1 303 ? 6.627 -2.035 -30.001 1.00 94.12 303 PHE A O 1
ATOM 1961 N N . GLY A 1 304 ? 4.518 -2.784 -30.119 1.00 93.12 304 GLY A N 1
ATOM 1962 C CA . GLY A 1 304 ? 4.177 -2.400 -28.747 1.00 93.12 304 GLY A CA 1
ATOM 1963 C C . GLY A 1 304 ? 4.579 -3.495 -27.764 1.00 93.12 304 GLY A C 1
ATOM 1964 O O . GLY A 1 304 ? 4.765 -4.639 -28.179 1.00 93.12 304 GLY A O 1
ATOM 1965 N N . GLY A 1 305 ? 4.688 -3.132 -26.491 1.00 94.06 305 GLY A N 1
ATOM 1966 C CA . GLY A 1 305 ? 4.883 -4.089 -25.409 1.00 94.06 305 GLY A CA 1
ATOM 1967 C C . GLY A 1 305 ? 3.573 -4.712 -24.933 1.00 94.06 305 GLY A C 1
ATOM 1968 O O . GLY A 1 305 ? 2.479 -4.202 -25.204 1.00 94.06 305 GLY A O 1
ATOM 1969 N N . ASP A 1 306 ? 3.699 -5.807 -24.192 1.00 94.31 306 ASP A N 1
ATOM 1970 C CA . ASP A 1 306 ? 2.578 -6.517 -23.588 1.00 94.31 306 ASP A CA 1
ATOM 1971 C C . ASP A 1 306 ? 2.128 -5.855 -22.274 1.00 94.31 306 ASP A C 1
ATOM 1973 O O . ASP A 1 306 ? 2.892 -5.171 -21.594 1.00 94.31 306 ASP A O 1
ATOM 1977 N N . ALA A 1 307 ? 0.860 -6.062 -21.915 1.00 91.69 307 ALA A N 1
ATOM 1978 C CA . ALA A 1 307 ? 0.288 -5.676 -20.626 1.00 91.69 307 ALA A CA 1
ATOM 1979 C C . ALA A 1 307 ? -0.059 -6.924 -19.804 1.00 91.69 307 ALA A C 1
ATOM 1981 O O . ALA A 1 307 ? -0.147 -8.034 -20.334 1.00 91.69 307 ALA A O 1
ATOM 1982 N N . THR A 1 308 ? -0.323 -6.734 -18.514 1.00 90.81 308 THR A N 1
ATOM 1983 C CA . THR A 1 308 ? -0.588 -7.830 -17.569 1.00 90.81 308 THR A CA 1
ATOM 1984 C C . THR A 1 308 ? -1.900 -7.638 -16.799 1.00 90.81 308 THR A C 1
ATOM 1986 O O . THR A 1 308 ? -2.600 -6.632 -16.938 1.00 90.81 308 THR A O 1
ATOM 1989 N N . SER A 1 309 ? -2.282 -8.645 -16.010 1.00 88.62 309 SER A N 1
ATOM 1990 C CA . SER A 1 309 ? -3.505 -8.631 -15.207 1.00 88.62 309 SER A CA 1
ATOM 1991 C C . SER A 1 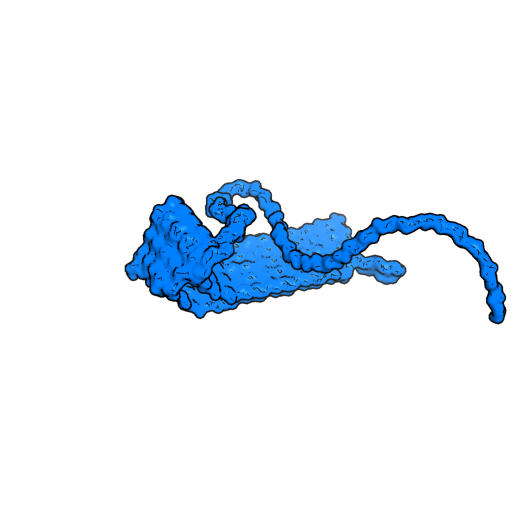309 ? -3.336 -7.909 -13.866 1.00 88.62 309 SER A C 1
ATOM 1993 O O . SER A 1 309 ? -2.242 -7.808 -13.310 1.00 88.62 309 SER A O 1
ATOM 1995 N N . ALA A 1 310 ? -4.466 -7.461 -13.319 1.00 91.69 310 ALA A N 1
ATOM 1996 C CA . ALA A 1 310 ? -4.588 -7.033 -11.929 1.00 91.69 310 ALA A CA 1
ATOM 1997 C C . ALA A 1 310 ? -4.317 -8.190 -10.946 1.00 91.69 310 ALA A C 1
ATOM 1999 O O . ALA A 1 310 ? -4.371 -9.363 -11.325 1.00 91.69 310 ALA A O 1
ATOM 2000 N N . GLY A 1 311 ? -4.028 -7.844 -9.694 1.00 90.88 311 GLY A N 1
ATOM 2001 C CA . GLY A 1 311 ? -3.907 -8.775 -8.580 1.00 90.88 311 GLY A CA 1
ATOM 2002 C C . GLY A 1 311 ? -5.252 -9.060 -7.913 1.00 90.88 311 GLY A C 1
ATOM 2003 O O . GLY A 1 311 ? -6.209 -8.294 -8.040 1.00 90.88 311 GLY A O 1
ATOM 2004 N N . ASP A 1 312 ? -5.300 -10.158 -7.165 1.00 95.44 312 ASP A N 1
ATOM 2005 C CA . ASP A 1 312 ? -6.465 -10.539 -6.369 1.00 95.44 312 ASP A CA 1
ATOM 2006 C C . ASP A 1 312 ? -6.474 -9.815 -5.013 1.00 95.44 312 ASP A C 1
ATOM 2008 O O . ASP A 1 312 ? -5.423 -9.502 -4.447 1.00 95.44 312 ASP A O 1
ATOM 2012 N N . GLY A 1 313 ? -7.669 -9.563 -4.475 1.00 94.00 313 GLY A N 1
ATOM 2013 C CA . GLY A 1 313 ? -7.830 -9.231 -3.059 1.00 94.00 313 GLY A CA 1
ATOM 2014 C C . GLY A 1 313 ? -7.631 -10.473 -2.186 1.00 94.00 313 GLY A C 1
ATOM 2015 O O . GLY A 1 313 ? -7.882 -11.599 -2.619 1.00 94.00 313 GLY A O 1
ATOM 2016 N N . GLY A 1 314 ? -7.189 -10.269 -0.953 1.00 95.94 314 GLY A N 1
ATOM 2017 C CA . GLY A 1 314 ? -7.073 -11.320 0.049 1.00 95.94 314 GLY A CA 1
ATOM 2018 C C . GLY A 1 314 ? -8.400 -11.624 0.745 1.00 95.94 314 GLY A C 1
ATOM 2019 O O . GLY A 1 314 ? -9.370 -10.867 0.668 1.00 95.94 314 GLY A O 1
ATOM 2020 N N . ALA A 1 315 ? -8.437 -12.759 1.443 1.00 97.56 315 ALA A N 1
ATOM 2021 C CA . ALA A 1 315 ? -9.579 -13.126 2.270 1.00 97.56 315 ALA A CA 1
ATOM 2022 C C . ALA A 1 315 ? -9.702 -12.174 3.467 1.00 97.56 315 ALA A C 1
ATOM 2024 O O . ALA A 1 315 ? -8.700 -11.781 4.066 1.00 97.56 315 ALA A O 1
ATOM 2025 N N . ILE A 1 316 ? -10.938 -11.837 3.827 1.00 98.44 316 ILE A N 1
ATOM 2026 C CA . ILE A 1 316 ? -11.241 -11.075 5.034 1.00 98.44 316 ILE A CA 1
ATOM 2027 C C . ILE A 1 316 ? -12.120 -11.947 5.920 1.00 98.44 316 ILE A C 1
ATOM 2029 O O . ILE A 1 316 ? -13.212 -12.338 5.506 1.00 98.44 316 ILE A O 1
ATOM 2033 N N . ASP A 1 317 ? -11.636 -12.232 7.123 1.00 98.00 317 ASP A N 1
ATOM 2034 C CA . ASP A 1 317 ? -12.366 -12.949 8.159 1.00 98.00 317 ASP A CA 1
ATOM 2035 C C . ASP A 1 317 ? -12.533 -12.063 9.398 1.00 98.00 317 ASP A C 1
ATOM 2037 O O . ASP A 1 317 ? -11.592 -11.408 9.862 1.00 98.00 317 ASP A O 1
ATOM 2041 N N . VAL A 1 318 ? -13.764 -11.987 9.899 1.00 97.81 318 VAL A N 1
ATOM 2042 C CA . VAL A 1 318 ? -14.126 -11.151 11.050 1.00 97.81 318 VAL A CA 1
ATOM 2043 C C . VAL A 1 318 ? -14.968 -11.978 12.005 1.00 97.81 318 VAL A C 1
ATOM 2045 O O . VAL A 1 318 ? -16.183 -12.117 11.838 1.00 97.81 318 VAL A O 1
ATOM 2048 N N . ASP A 1 319 ? -14.317 -12.455 13.057 1.00 97.81 319 ASP A N 1
ATOM 2049 C CA . ASP A 1 319 ? -14.910 -13.289 14.085 1.00 97.81 319 ASP A CA 1
ATOM 2050 C C . ASP A 1 319 ? -15.349 -12.451 15.288 1.00 97.81 319 ASP A C 1
ATOM 2052 O O . ASP A 1 319 ? -14.551 -11.880 16.037 1.00 97.81 319 ASP A O 1
ATOM 2056 N N . ILE A 1 320 ? -16.663 -12.401 15.518 1.00 96.81 320 ILE A N 1
ATOM 2057 C CA . ILE A 1 320 ? -17.235 -11.815 16.734 1.00 96.81 320 ILE A CA 1
ATOM 2058 C C . ILE A 1 320 ?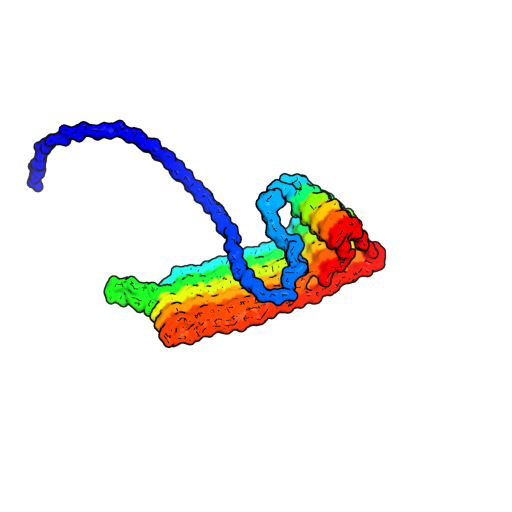 -17.365 -12.915 17.789 1.00 96.81 320 ILE A C 1
ATOM 2060 O O . ILE A 1 320 ? -18.301 -13.717 17.779 1.00 96.81 320 ILE A O 1
ATOM 2064 N N . LEU A 1 321 ? -16.407 -12.945 18.710 1.00 96.75 321 LEU A N 1
ATOM 2065 C CA . LEU A 1 321 ? -16.296 -13.950 19.761 1.00 96.75 321 LEU A CA 1
ATOM 2066 C C . LEU A 1 321 ? -17.304 -13.707 20.896 1.00 96.75 321 LEU A C 1
ATOM 2068 O O . LEU A 1 321 ? -17.929 -12.651 21.013 1.00 96.75 321 LEU A O 1
ATOM 2072 N N . ALA A 1 322 ? -17.453 -14.692 21.785 1.00 94.75 322 ALA A N 1
ATOM 2073 C CA . ALA A 1 322 ? -18.356 -14.593 22.931 1.00 94.75 322 ALA A CA 1
ATOM 2074 C C . ALA A 1 322 ? -18.036 -13.364 23.808 1.00 94.75 322 ALA A C 1
ATOM 2076 O O . ALA A 1 322 ? -16.915 -13.201 24.283 1.00 94.75 322 ALA A O 1
ATOM 2077 N N . GLY A 1 323 ? -19.041 -12.512 24.041 1.00 89.44 323 GLY A N 1
ATOM 2078 C CA . GLY A 1 323 ? -18.887 -11.239 24.762 1.00 89.44 323 GLY A CA 1
ATOM 2079 C C . GLY A 1 323 ? -18.566 -10.037 23.865 1.00 89.44 323 GLY A C 1
ATOM 2080 O O . GLY A 1 323 ? -18.716 -8.900 24.312 1.00 89.44 323 GLY A O 1
ATOM 2081 N N . GLY A 1 324 ? -18.225 -10.283 22.596 1.00 95.75 324 GLY A N 1
ATOM 2082 C CA . GLY A 1 324 ? -18.047 -9.268 21.569 1.00 95.75 324 GLY A CA 1
ATOM 2083 C C . GLY A 1 324 ? -19.345 -8.523 21.259 1.00 95.75 324 GLY A C 1
ATOM 2084 O O . GLY A 1 324 ? -20.400 -9.127 21.062 1.00 95.75 324 GLY A O 1
ATOM 2085 N N . SER A 1 325 ? -19.281 -7.193 21.199 1.00 97.50 325 SER A N 1
ATOM 2086 C CA . SER A 1 325 ? -20.405 -6.350 20.771 1.00 97.50 325 SER A CA 1
ATOM 2087 C C . SER A 1 325 ? -19.946 -5.202 19.881 1.00 97.50 325 SER A C 1
ATOM 2089 O O . SER A 1 325 ? -18.853 -4.657 20.057 1.00 97.50 325 SER A O 1
ATOM 2091 N N . ILE A 1 326 ? -20.791 -4.831 18.918 1.00 97.69 326 ILE A N 1
ATOM 2092 C CA . ILE A 1 326 ? -20.575 -3.695 18.022 1.00 97.69 326 ILE A CA 1
ATOM 2093 C C . ILE A 1 326 ? -21.874 -2.895 17.951 1.00 97.69 326 ILE A C 1
ATOM 2095 O O . ILE A 1 326 ? -22.909 -3.421 17.550 1.00 97.69 326 ILE A O 1
ATOM 209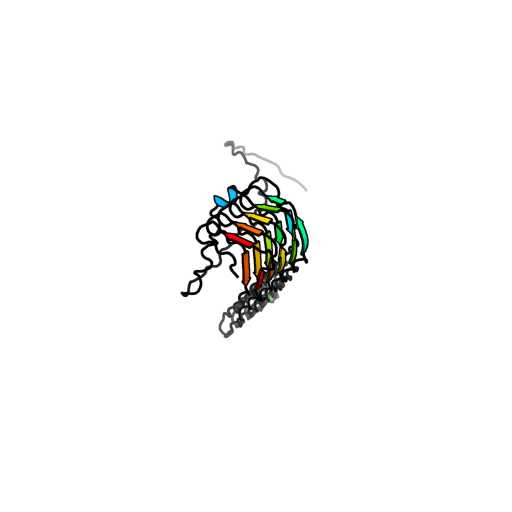9 N N . THR A 1 327 ? -21.811 -1.624 18.337 1.00 97.12 327 THR A N 1
ATOM 2100 C CA . THR A 1 327 ? -22.933 -0.684 18.280 1.00 97.12 327 THR A CA 1
ATOM 2101 C C . THR A 1 327 ? -22.545 0.519 17.435 1.00 97.12 327 THR A C 1
ATOM 2103 O O . THR A 1 327 ? -21.610 1.244 17.768 1.00 97.12 327 THR A O 1
ATOM 2106 N N . THR A 1 328 ? -23.288 0.774 16.364 1.00 96.25 328 THR A N 1
ATOM 2107 C CA . THR A 1 328 ? -23.138 1.982 15.549 1.00 96.25 328 THR A CA 1
ATOM 2108 C C . THR A 1 328 ? -24.387 2.850 15.694 1.00 96.25 328 THR A C 1
ATOM 2110 O O . THR A 1 328 ? -25.501 2.400 15.441 1.00 96.25 328 THR A O 1
ATOM 2113 N N . ASN A 1 329 ? -24.226 4.097 16.144 1.00 93.94 329 ASN A N 1
ATOM 2114 C CA . ASN A 1 329 ? -25.354 5.010 16.402 1.00 93.94 329 ASN A CA 1
ATOM 2115 C C . ASN A 1 329 ? -25.558 6.058 15.296 1.00 93.94 329 ASN A C 1
ATOM 2117 O O . ASN A 1 329 ? -26.567 6.761 15.284 1.00 93.94 329 ASN A O 1
ATOM 2121 N N . GLY A 1 330 ? -24.595 6.191 14.382 1.00 88.25 330 GLY A N 1
ATOM 2122 C CA . GLY A 1 330 ? -24.639 7.180 13.311 1.00 88.25 330 GLY A CA 1
ATOM 2123 C C . GLY A 1 330 ? -25.362 6.707 12.049 1.00 88.25 330 GLY A C 1
ATOM 2124 O O . GLY A 1 330 ? -25.548 5.516 11.810 1.00 88.25 330 GLY A O 1
ATOM 2125 N N . GLN A 1 331 ? -25.759 7.664 11.207 1.00 90.00 331 GLN A N 1
ATOM 2126 C CA . GLN A 1 331 ? -26.395 7.377 9.917 1.00 90.00 331 GLN A CA 1
ATOM 2127 C C . GLN A 1 331 ? -25.398 6.768 8.920 1.00 90.00 331 GLN A C 1
ATOM 2129 O O . GLN A 1 331 ? -24.239 7.183 8.873 1.00 90.00 331 GLN A O 1
ATOM 2134 N N . PHE A 1 332 ? -25.875 5.855 8.066 1.00 90.56 332 PHE A N 1
ATOM 2135 C CA . PHE A 1 332 ? -25.066 5.173 7.040 1.00 90.56 332 PHE A CA 1
ATOM 2136 C C . PHE A 1 332 ? -23.852 4.423 7.613 1.00 90.56 332 PHE A C 1
ATOM 2138 O O . PHE A 1 332 ? -22.792 4.389 6.991 1.00 90.56 332 PHE A O 1
ATOM 2145 N N . SER A 1 333 ? -24.012 3.859 8.810 1.00 93.31 333 SER A N 1
ATOM 2146 C CA . SER A 1 333 ? -22.970 3.132 9.530 1.00 93.31 333 SER A CA 1
ATOM 2147 C C . SER A 1 333 ? -23.352 1.661 9.685 1.00 93.31 333 SER A C 1
ATOM 2149 O O . SER A 1 333 ? -24.460 1.345 10.119 1.00 93.31 333 SER A O 1
ATOM 2151 N N . TYR A 1 334 ? -22.418 0.766 9.385 1.00 95.50 334 TYR A N 1
ATOM 2152 C CA . TYR A 1 334 ? -22.557 -0.684 9.500 1.00 95.50 334 TYR A CA 1
ATOM 2153 C C . TYR A 1 334 ? -21.775 -1.215 10.705 1.00 95.50 334 TYR A C 1
ATOM 2155 O O . TYR A 1 334 ? -20.759 -0.643 11.096 1.00 95.50 334 TYR A O 1
ATOM 2163 N N . GLY A 1 335 ? -22.232 -2.323 11.295 1.00 94.25 335 GLY A N 1
ATOM 2164 C CA . GLY A 1 335 ? -21.483 -3.005 12.354 1.00 94.25 335 GLY A CA 1
ATOM 2165 C C . GLY A 1 335 ? -20.145 -3.531 11.833 1.00 94.25 335 GLY A C 1
ATOM 2166 O O . GLY A 1 335 ? -19.091 -3.145 12.332 1.00 94.25 335 GLY A O 1
ATOM 2167 N N . VAL A 1 336 ? -20.202 -4.340 10.777 1.00 96.69 336 VAL A N 1
ATOM 2168 C CA . VAL A 1 336 ? -19.040 -4.846 10.041 1.00 96.69 336 VAL A CA 1
ATOM 2169 C C . VAL A 1 336 ? -19.256 -4.566 8.557 1.00 96.69 336 VAL A C 1
ATOM 2171 O O . VAL A 1 336 ? -20.344 -4.816 8.035 1.00 96.69 336 VAL A O 1
ATOM 2174 N N . LEU A 1 337 ? -18.233 -4.026 7.904 1.00 95.50 337 LEU A N 1
ATOM 2175 C CA . LEU A 1 337 ? -18.132 -3.866 6.459 1.00 95.50 337 LEU A CA 1
ATOM 2176 C C . LEU A 1 337 ? -16.769 -4.427 6.033 1.00 95.50 337 LEU A C 1
ATOM 2178 O O . LEU A 1 337 ? -15.741 -3.892 6.442 1.00 95.50 337 LEU A O 1
ATOM 2182 N N . ALA A 1 338 ? -16.789 -5.521 5.278 1.00 88.38 338 ALA A N 1
ATOM 2183 C CA . ALA A 1 338 ? -15.637 -6.292 4.825 1.00 88.38 338 ALA A CA 1
ATOM 2184 C C . ALA A 1 338 ? -15.874 -6.724 3.375 1.00 88.38 338 ALA A C 1
ATOM 2186 O O . ALA A 1 338 ? -17.048 -7.047 3.066 1.00 88.38 338 ALA A O 1
#

pLDDT: mean 82.95, std 24.41, range [25.03, 98.75]

Solvent-accessible surface area (backbone atoms only — not comparable to full-atom values): 14810 Å² total; per-residue (Å²): 133,84,91,84,88,90,86,86,85,91,82,89,84,82,94,76,91,76,87,80,80,79,82,70,87,76,77,86,73,84,87,74,80,82,85,78,86,81,82,86,75,89,91,82,82,79,84,64,76,80,69,66,78,70,56,80,73,60,70,68,56,48,81,64,48,70,50,53,46,79,46,79,31,60,26,51,61,23,51,61,19,50,72,31,68,38,44,15,31,50,14,33,52,15,34,48,15,38,73,43,78,50,74,49,61,66,29,58,8,35,22,30,63,24,22,11,32,36,37,40,10,24,16,6,33,16,6,33,16,7,37,2,29,51,42,80,48,87,95,79,48,75,41,55,34,4,28,15,6,28,21,4,37,15,4,29,14,10,36,35,39,41,39,35,33,61,39,28,25,2,54,12,46,51,2,16,14,30,34,41,36,10,32,19,6,31,14,5,33,15,5,37,2,32,20,51,40,5,30,15,9,33,15,16,36,15,6,37,13,12,39,38,40,36,40,34,55,19,40,27,35,10,58,16,42,50,2,20,20,33,35,40,40,18,21,15,4,33,15,4,28,15,5,35,2,34,30,47,36,6,32,15,8,29,18,16,35,24,7,32,14,12,41,37,40,36,44,31,40,19,39,27,38,14,46,10,43,50,2,19,19,32,38,44,46,41,36,30,12,44,32,7,48,35,7,50,31,32,51,87,45,59,39,63,27,50,62,43,55,58,28,52,52,30,61,75,47,76,46,76,39,88,78,36,47,62,43,45,71,19,57,83,33,42,49,70,46,112

Secondary structure (DSSP, 8-state):
--------------------------PPPP-----------SSS-SSSTT-----TTTTTS-------EEEE-PPPPPPPPPPEEEEPPPPPPPPPPPPEEEEEEEEEE-STT--SEEEE-PPPPPPPPPPEE-EEETTTEEE-EEEPPPPPPPPPPPPEEEEEEEEEEE-STT--SEEEEEEPPPPPPPPPEESSEEEPPPP-PPPPPPPEEEEE-SEEEE-STT--SEEEEEEPPPPPPPPPEESSEEEPPPP-PPPPPPPEEEEE-SEEEE-STT--SEEEEEE--PPPPPPPEESSEEEPPP--PPPPPPPEEEEE-TT-EEEE-STT--SEE-